Protein AF-W0E897-F1 (afdb_monomer_lite)

Sequence (275 aa):
MMRLEVNKGIGEACYDVPDWGTLELPKPAFNRLRKRSLPWFKEKISWAGEYFTDQRCENMDIVATYRPYHFNGADFGLYLYIRYFMAFLLNILETTKLSIGEAHAFSLECVQSHGAFHYLVEQFAERYDLHQTEFSLERKHNIYQNYKREVYCQCWGTGECFEETLANAYVIQNHPEWDDLRITYLRQLYARQRGGYVQAAQLEVQDRSALYSHLENQIIRSDEITGYLFLEQWIKHKTPFNVEQLPIYLVNDGLEDSEFEKILELFFPTFLELK

Foldseek 3Di:
DDPFPCQPVPNFGKAWFQALCLLADDPVLLVVCVPPPVVVLCVVLVVLVVQLFLEAACLLCQQKNAADCVVRPVHGFIEGELSSLSSQLVVCVVLAVDRSNRSLVLSSLLNLQLNVLVVLLLVVLVVVQVVCVVPDPDDPPVLSVLCVPPQVPPAPQAQLNLSNLVSLLRSCVLCVPDDPRSLVVSLVSQCSHGHSSNCSSVDDPVNNLVSLVVSVCSRRVDPPPPDDSCSVVSVVVCPVPDCSVGIYMYTHPDDDPVVVVVSCVNRSVSSVVVD

pLDDT: mean 79.22, std 13.53, range [42.38, 95.44]

Secondary structure (DSSP, 8-state):
----EE-TTTSSEEEEES-GGGGS--HHHHHHIIIIIHHHHHHHTTTHHHHSSTT-S-HHHHHEEEE-HHHHGGG-EEEEEHHHHHHHHHHHHHHS---HHHHHHHHHHHHHHHHHHHHHHHHHHHHHHHHHHHH-SS----HHHHIIIIIITT-TTSTT-HHHHHHHHHHHHT-TT--HHHHHHHHHHHTTS-THHHHGGG--HHHHHHHHHHHHHHHH--TT--S--HHHHHHHHHPSP-GGGS-EEEEE-S--HHHHHHHHHHH-HHHHHT-

Radius of gyration: 19.38 Å; chains: 1; bounding box: 42×42×59 Å

Structure (mmCIF, N/CA/C/O backbone):
data_AF-W0E897-F1
#
_entry.id   AF-W0E897-F1
#
loop_
_atom_site.group_PDB
_atom_site.id
_atom_site.type_symbol
_atom_site.label_atom_id
_atom_site.label_alt_id
_atom_site.label_comp_id
_atom_site.label_asym_id
_atom_site.label_entity_id
_atom_site.label_seq_id
_atom_site.pdbx_PDB_ins_code
_atom_site.Cartn_x
_atom_site.Cartn_y
_atom_site.Cartn_z
_atom_site.occupancy
_atom_site.B_iso_or_equiv
_atom_site.auth_seq_id
_atom_site.auth_comp_id
_atom_site.auth_asym_id
_atom_site.auth_atom_id
_atom_site.pdbx_PDB_model_num
ATOM 1 N N . MET A 1 1 ? -16.159 -21.200 14.010 1.00 45.31 1 MET A N 1
ATOM 2 C CA . MET A 1 1 ? -14.755 -21.664 14.040 1.00 45.31 1 MET A CA 1
ATOM 3 C C . MET A 1 1 ? -14.242 -21.567 12.617 1.00 45.31 1 MET A C 1
ATOM 5 O O . MET A 1 1 ? -14.604 -22.411 11.801 1.00 45.31 1 MET A O 1
ATOM 9 N N . MET A 1 2 ? -13.524 -20.488 12.296 1.00 48.50 2 MET A N 1
ATOM 10 C CA . MET A 1 2 ? -12.906 -20.305 10.978 1.00 48.50 2 MET A CA 1
ATOM 11 C C . MET A 1 2 ? -11.980 -21.494 10.701 1.00 48.50 2 MET A C 1
ATOM 13 O O . MET A 1 2 ? -11.177 -21.867 11.556 1.00 48.50 2 MET A O 1
ATOM 17 N N . ARG A 1 3 ? -12.120 -22.138 9.537 1.00 42.38 3 ARG A N 1
ATOM 18 C CA . ARG A 1 3 ? -11.145 -23.145 9.109 1.00 42.38 3 ARG A CA 1
ATOM 19 C C . ARG A 1 3 ? -9.856 -22.411 8.760 1.00 42.38 3 ARG A C 1
ATOM 21 O O . ARG A 1 3 ? -9.812 -21.666 7.790 1.00 42.38 3 ARG A O 1
ATOM 28 N N . LEU A 1 4 ? -8.851 -22.617 9.603 1.00 49.06 4 LEU A N 1
ATOM 29 C CA . LEU A 1 4 ? -7.471 -22.202 9.401 1.00 49.06 4 LEU A CA 1
ATOM 30 C C . LEU A 1 4 ? -6.923 -22.948 8.183 1.00 49.06 4 LEU A C 1
ATOM 32 O O . LEU A 1 4 ? -6.602 -24.134 8.282 1.00 49.06 4 LEU A O 1
ATOM 36 N N . GLU A 1 5 ? -6.817 -22.282 7.041 1.00 53.50 5 GLU A N 1
ATOM 37 C CA . GLU A 1 5 ? -5.911 -22.756 6.003 1.00 53.50 5 GLU A CA 1
ATOM 38 C C . GLU A 1 5 ? -4.547 -22.141 6.293 1.00 53.50 5 GLU A C 1
ATOM 40 O O . GLU A 1 5 ? -4.288 -20.959 6.077 1.00 53.50 5 GLU A O 1
ATOM 45 N N . VAL A 1 6 ? -3.675 -22.952 6.895 1.00 51.38 6 VAL A N 1
ATOM 46 C CA . VAL A 1 6 ? -2.262 -22.602 7.010 1.00 51.38 6 VAL A CA 1
ATOM 47 C C . VAL A 1 6 ? -1.725 -22.560 5.592 1.00 51.38 6 VAL A C 1
ATOM 49 O O . VAL A 1 6 ? -1.579 -23.603 4.944 1.00 51.38 6 VAL A O 1
ATOM 52 N N . ASN A 1 7 ? -1.441 -21.355 5.116 1.00 53.44 7 ASN A N 1
ATOM 53 C CA . ASN A 1 7 ? -0.792 -21.191 3.839 1.00 53.44 7 ASN A CA 1
ATOM 54 C C . ASN A 1 7 ? 0.630 -21.768 3.955 1.00 53.44 7 ASN A C 1
ATOM 56 O O . ASN A 1 7 ? 1.461 -21.288 4.735 1.00 53.44 7 ASN A O 1
ATOM 60 N N . LYS A 1 8 ? 0.895 -22.863 3.229 1.00 49.38 8 LYS A N 1
ATOM 61 C CA . LYS A 1 8 ? 2.114 -23.678 3.386 1.00 49.38 8 LYS A CA 1
ATOM 62 C C . LYS A 1 8 ? 3.400 -22.901 3.078 1.00 49.38 8 LYS A C 1
ATOM 64 O O . LYS A 1 8 ? 4.467 -23.362 3.475 1.00 49.38 8 LYS A O 1
ATOM 69 N N . GLY A 1 9 ? 3.308 -21.753 2.403 1.00 56.12 9 GLY A N 1
ATOM 70 C CA . GLY A 1 9 ? 4.449 -20.897 2.072 1.00 56.12 9 GLY A CA 1
ATOM 71 C C . GLY A 1 9 ? 4.808 -19.832 3.115 1.00 56.12 9 GLY A C 1
ATOM 72 O O . GLY A 1 9 ? 5.870 -19.226 2.998 1.00 56.12 9 GLY A O 1
ATOM 73 N N . ILE A 1 10 ? 3.951 -19.574 4.109 1.00 59.94 10 ILE A N 1
ATOM 74 C CA . ILE A 1 10 ? 4.090 -18.412 5.012 1.00 59.94 10 ILE A CA 1
ATOM 75 C C . ILE A 1 10 ? 4.376 -18.833 6.453 1.00 59.94 10 ILE A C 1
ATOM 77 O O . ILE A 1 10 ? 5.082 -18.143 7.177 1.00 59.94 10 ILE A O 1
ATOM 81 N N . GLY A 1 11 ? 3.862 -19.990 6.871 1.00 69.50 11 GLY A N 1
ATOM 82 C CA . GLY A 1 11 ? 3.969 -20.434 8.264 1.00 69.50 11 GLY A CA 1
ATOM 83 C C . GLY A 1 11 ? 3.040 -19.683 9.228 1.00 69.50 11 GLY A C 1
ATOM 84 O O . GLY A 1 11 ? 2.977 -20.047 10.399 1.00 69.50 11 GLY A O 1
ATOM 85 N N . GLU A 1 12 ? 2.285 -18.700 8.732 1.00 79.50 12 GLU A N 1
ATOM 86 C CA . GLU A 1 12 ? 1.281 -17.918 9.459 1.00 79.50 12 GLU A CA 1
ATOM 87 C C . GLU A 1 12 ? -0.135 -18.291 8.990 1.00 79.50 12 GLU A C 1
ATOM 89 O O . GLU A 1 12 ? -0.345 -18.734 7.854 1.00 79.50 12 GLU A O 1
ATOM 94 N N . ALA A 1 13 ? -1.129 -18.123 9.867 1.00 86.06 13 ALA A N 1
ATOM 95 C CA . ALA A 1 13 ? -2.527 -18.346 9.506 1.00 86.06 13 ALA A CA 1
ATOM 96 C C . ALA A 1 13 ? -3.032 -17.186 8.637 1.00 86.06 13 ALA A C 1
ATOM 98 O O . ALA A 1 13 ? -2.967 -16.027 9.049 1.00 86.06 13 ALA A O 1
ATOM 99 N N . CYS A 1 14 ? -3.535 -17.512 7.446 1.00 88.00 14 CYS A N 1
ATOM 100 C CA . CYS A 1 14 ? -4.004 -16.543 6.459 1.00 88.00 14 CYS A CA 1
ATOM 101 C C . CYS A 1 14 ? -5.496 -16.742 6.186 1.00 88.00 14 CYS A C 1
ATOM 103 O O . CYS A 1 14 ? -6.009 -17.860 6.268 1.00 88.00 14 CYS A O 1
ATOM 105 N N . TYR A 1 15 ? -6.192 -15.657 5.854 1.00 88.69 15 TYR A N 1
ATOM 106 C CA . TYR A 1 15 ? -7.632 -15.684 5.638 1.00 88.69 15 TYR A CA 1
ATOM 107 C C . TYR A 1 15 ? -8.036 -14.864 4.420 1.00 88.69 15 TYR A C 1
ATOM 109 O O . TYR A 1 15 ? -7.912 -13.641 4.431 1.00 88.69 15 TYR A O 1
ATOM 117 N N . ASP A 1 16 ? -8.609 -15.541 3.428 1.00 89.94 16 ASP A N 1
ATOM 118 C CA . ASP A 1 16 ? -9.054 -14.925 2.177 1.00 89.94 16 ASP A CA 1
ATOM 119 C C . ASP A 1 16 ? -10.091 -13.840 2.433 1.00 89.94 16 ASP A C 1
ATOM 121 O O . ASP A 1 16 ? -11.089 -14.072 3.129 1.00 89.94 16 ASP A O 1
ATOM 125 N N . VAL A 1 17 ? -9.860 -12.671 1.855 1.00 89.88 17 VAL A N 1
ATOM 126 C CA . VAL A 1 17 ? -10.785 -11.546 1.857 1.00 89.88 17 VAL A CA 1
ATOM 127 C C . VAL A 1 17 ? -11.586 -11.611 0.556 1.00 89.88 17 VAL A C 1
ATOM 129 O O . VAL A 1 17 ? -11.001 -11.481 -0.517 1.00 89.88 17 VAL A O 1
ATOM 132 N N . PRO A 1 18 ? -12.911 -11.832 0.619 1.00 85.19 18 PRO A N 1
ATOM 133 C CA . PRO A 1 18 ? -13.713 -12.055 -0.583 1.00 85.19 18 PRO A CA 1
ATOM 134 C C . PRO A 1 18 ? -13.893 -10.786 -1.424 1.00 85.19 18 PRO A C 1
ATOM 136 O O . PRO A 1 18 ? -14.054 -10.877 -2.636 1.00 85.19 18 PRO A O 1
ATOM 139 N N . ASP A 1 19 ? -13.884 -9.619 -0.781 1.00 86.31 19 ASP A N 1
ATOM 140 C CA . ASP A 1 19 ? -13.974 -8.312 -1.426 1.00 86.31 19 ASP A CA 1
ATOM 141 C C . ASP A 1 19 ? -13.321 -7.244 -0.536 1.00 86.31 19 ASP A C 1
ATOM 143 O O . ASP A 1 19 ? -13.422 -7.304 0.693 1.00 86.31 19 ASP A O 1
ATOM 147 N N . TRP A 1 20 ? -12.659 -6.254 -1.138 1.00 87.75 20 TRP A N 1
ATOM 148 C CA . TRP A 1 20 ? -11.957 -5.201 -0.396 1.00 87.75 20 TRP A CA 1
ATOM 149 C C . TRP A 1 20 ? -12.896 -4.376 0.490 1.00 87.75 20 TRP A C 1
ATOM 151 O O . TRP A 1 20 ? -12.538 -4.033 1.617 1.00 87.75 20 TRP A O 1
ATOM 161 N N . GLY A 1 21 ? -14.130 -4.135 0.038 1.00 87.38 21 GLY A N 1
ATOM 162 C CA . GLY A 1 21 ? -15.154 -3.432 0.808 1.00 87.38 21 GLY A CA 1
ATOM 163 C C . GLY A 1 21 ? -15.523 -4.141 2.115 1.00 87.38 21 GLY A C 1
ATOM 164 O O . GLY A 1 21 ? -15.999 -3.508 3.055 1.00 87.38 21 GLY A O 1
ATOM 165 N N . THR A 1 22 ? -15.240 -5.442 2.242 1.00 88.56 22 THR A N 1
ATOM 166 C CA . THR A 1 22 ? -15.459 -6.194 3.493 1.00 88.56 22 THR A CA 1
ATOM 167 C C . THR A 1 22 ? -14.462 -5.842 4.592 1.00 88.56 22 THR A C 1
ATOM 169 O O . THR A 1 22 ? -14.719 -6.121 5.765 1.00 88.56 22 THR A O 1
ATOM 172 N N . LEU A 1 23 ? -13.351 -5.194 4.230 1.00 90.12 23 LEU A N 1
ATOM 173 C CA . LEU A 1 23 ? -12.391 -4.660 5.186 1.00 90.12 23 LEU A CA 1
ATOM 174 C C . LEU A 1 23 ? -12.832 -3.308 5.745 1.00 90.12 23 LEU A C 1
ATOM 176 O O . LEU A 1 23 ? -12.301 -2.878 6.762 1.00 90.12 23 LEU A O 1
ATOM 180 N N . GLU A 1 24 ? -13.790 -2.619 5.123 1.00 87.62 24 GLU A N 1
ATOM 181 C CA . GLU A 1 24 ? -14.204 -1.299 5.581 1.00 87.62 24 GLU A CA 1
ATOM 182 C C . GLU A 1 24 ? -14.942 -1.353 6.920 1.00 87.62 24 GLU A C 1
ATOM 184 O O . GLU A 1 24 ? -15.814 -2.189 7.176 1.00 87.62 24 GLU A O 1
ATOM 189 N N . LEU A 1 25 ? -14.631 -0.380 7.776 1.00 83.38 25 LEU A N 1
ATOM 190 C CA . LEU A 1 25 ? -15.261 -0.239 9.076 1.00 83.38 25 LEU A CA 1
ATOM 191 C C . LEU A 1 25 ? -16.597 0.522 8.941 1.00 83.38 25 LEU A C 1
ATOM 193 O O . LEU A 1 25 ? -16.595 1.723 8.645 1.00 83.38 25 LEU A O 1
ATOM 197 N N . PRO A 1 26 ? -17.759 -0.108 9.206 1.00 78.69 26 PRO A N 1
ATOM 198 C CA . PRO A 1 26 ? -19.049 0.534 8.995 1.00 78.69 26 PRO A CA 1
ATOM 199 C C . PRO A 1 26 ? -19.311 1.638 10.029 1.00 78.69 26 PRO A C 1
ATOM 201 O O . PRO A 1 26 ? -19.008 1.506 11.219 1.00 78.69 26 PRO A O 1
ATOM 204 N N . LYS A 1 27 ? -19.976 2.722 9.602 1.00 72.62 27 LYS A N 1
ATOM 205 C CA . LYS A 1 27 ? -20.258 3.907 10.443 1.00 72.62 27 LYS A CA 1
ATOM 206 C C . LYS A 1 27 ? -20.836 3.602 11.842 1.00 72.62 27 LYS A C 1
ATOM 208 O O . LYS A 1 27 ? -20.423 4.251 12.807 1.00 72.62 27 LYS A O 1
ATOM 213 N N . PRO A 1 28 ? -21.759 2.633 12.017 1.00 65.56 28 PRO A N 1
ATOM 214 C CA . PRO A 1 28 ? -22.282 2.264 13.336 1.00 65.56 28 PRO A CA 1
ATOM 215 C C . PRO A 1 28 ? -21.240 1.665 14.300 1.00 65.56 28 PRO A C 1
ATOM 217 O O . PRO A 1 28 ? -21.417 1.769 15.519 1.00 65.56 28 PRO A O 1
ATOM 220 N N . ALA A 1 29 ? -20.158 1.063 13.793 1.00 66.62 29 ALA A N 1
ATOM 221 C CA . ALA A 1 29 ? -19.099 0.455 14.602 1.00 66.62 29 ALA A CA 1
ATOM 222 C C . ALA A 1 29 ? -18.198 1.505 15.281 1.00 66.62 29 ALA A C 1
ATOM 224 O O . ALA A 1 29 ? -17.737 1.288 16.407 1.00 66.62 29 ALA A O 1
ATOM 225 N N . PHE A 1 30 ? -18.045 2.697 14.683 1.00 66.44 30 PHE A N 1
ATOM 226 C CA . PHE A 1 30 ? -17.206 3.789 15.204 1.00 66.44 30 PHE A CA 1
ATOM 227 C C . PHE A 1 30 ? -17.543 4.176 16.654 1.00 66.44 30 PHE A C 1
ATOM 229 O O . PHE A 1 30 ? -16.658 4.392 17.488 1.00 66.44 30 PHE A O 1
ATOM 236 N N . ASN A 1 31 ? -18.838 4.233 16.983 1.00 61.31 31 ASN A N 1
ATOM 237 C CA . ASN A 1 31 ? -19.307 4.639 18.310 1.00 61.31 31 ASN A CA 1
ATOM 238 C C . ASN A 1 31 ? -19.036 3.585 19.394 1.00 61.31 31 ASN A C 1
ATOM 240 O O . ASN A 1 31 ? -18.836 3.948 20.558 1.00 61.31 31 ASN A O 1
ATOM 244 N N . ARG A 1 32 ? -19.019 2.293 19.032 1.00 64.44 32 ARG A N 1
ATOM 245 C CA . ARG A 1 32 ? -18.716 1.190 19.961 1.00 64.44 32 ARG A CA 1
ATOM 246 C C . ARG A 1 32 ? -17.217 1.132 20.257 1.00 64.44 32 ARG A C 1
ATOM 248 O O . ARG A 1 32 ? -16.828 1.081 21.425 1.00 64.44 32 ARG A O 1
ATOM 255 N N . LEU A 1 33 ? -16.396 1.251 19.213 1.00 65.62 33 LEU A N 1
ATOM 256 C CA . LEU A 1 33 ? -14.933 1.268 19.285 1.00 65.62 33 LEU A CA 1
ATOM 257 C C . LEU A 1 33 ? -14.388 2.364 20.209 1.00 65.62 33 LEU A C 1
ATOM 259 O O . LEU A 1 33 ? -13.579 2.091 21.100 1.00 65.62 33 LEU A O 1
ATOM 263 N N . ARG A 1 34 ? -14.877 3.602 20.043 1.00 60.94 34 ARG A N 1
ATOM 264 C CA . ARG A 1 34 ? -14.357 4.784 20.751 1.00 60.94 34 ARG A CA 1
ATOM 265 C C . ARG A 1 34 ? -14.501 4.711 22.276 1.00 60.94 34 ARG A C 1
ATOM 267 O O . ARG A 1 34 ? -13.687 5.296 22.982 1.00 60.94 34 ARG A O 1
ATOM 274 N N . LYS A 1 35 ? -15.534 4.039 22.801 1.00 64.06 35 LYS A N 1
ATOM 275 C CA . LYS A 1 35 ? -15.868 4.078 24.239 1.00 64.06 35 LYS A CA 1
ATOM 276 C C . LYS A 1 35 ? -15.316 2.918 25.067 1.00 64.06 35 LYS A C 1
ATOM 278 O O . LYS A 1 35 ? -15.198 3.080 26.276 1.00 64.06 35 LYS A O 1
ATOM 283 N N . ARG A 1 36 ? -15.042 1.754 24.470 1.00 66.38 36 ARG A N 1
ATOM 284 C CA . ARG A 1 36 ? -14.690 0.540 25.238 1.00 66.38 36 ARG A CA 1
ATOM 285 C C . ARG A 1 36 ? -13.447 -0.189 24.745 1.00 66.38 36 ARG A C 1
ATOM 287 O O . ARG A 1 36 ? -12.784 -0.823 25.556 1.00 66.38 36 ARG A O 1
ATOM 294 N N . SER A 1 37 ? -13.115 -0.078 23.463 1.00 74.69 37 SER A N 1
ATOM 295 C CA . SER A 1 37 ? -12.106 -0.950 22.854 1.00 74.69 37 SER A CA 1
ATOM 296 C C . SER A 1 37 ? -10.781 -0.251 22.572 1.00 74.69 37 SER A C 1
ATOM 298 O O . SER A 1 37 ? -9.750 -0.910 22.595 1.00 74.69 37 SER A O 1
ATOM 300 N N . LEU A 1 38 ? -10.778 1.074 22.376 1.00 76.62 38 LEU A N 1
ATOM 301 C CA . LEU A 1 38 ? -9.552 1.825 22.087 1.00 76.62 38 LEU A CA 1
ATOM 302 C C . LEU A 1 38 ? -8.493 1.760 23.212 1.00 76.62 38 LEU A C 1
ATOM 304 O O . LEU A 1 38 ? -7.324 1.599 22.879 1.00 76.62 38 LEU A O 1
ATOM 308 N N . PRO A 1 39 ? -8.835 1.839 24.518 1.00 82.56 39 PRO A N 1
ATOM 309 C CA . PRO A 1 39 ? -7.832 1.684 25.576 1.00 82.56 39 PRO A CA 1
ATOM 310 C C . PRO A 1 39 ? -7.188 0.293 25.589 1.00 82.56 39 PRO A C 1
ATOM 312 O O . PRO A 1 39 ? -5.967 0.193 25.615 1.00 82.56 39 PRO A O 1
ATOM 315 N N . TRP A 1 40 ? -8.005 -0.765 25.493 1.00 83.19 40 TRP A N 1
ATOM 316 C CA . TRP A 1 40 ? -7.523 -2.148 25.385 1.00 83.19 40 TRP A CA 1
ATOM 317 C C . TRP A 1 40 ? -6.622 -2.327 24.159 1.00 83.19 40 TRP A C 1
ATOM 319 O O . TRP A 1 40 ? -5.560 -2.932 24.241 1.00 83.19 40 TRP A O 1
ATOM 329 N N . PHE A 1 41 ? -7.026 -1.752 23.028 1.00 79.31 41 PHE A N 1
ATOM 330 C CA . PHE A 1 41 ? -6.262 -1.789 21.792 1.00 79.31 41 PHE A CA 1
ATOM 331 C C . PHE A 1 41 ? -4.893 -1.118 21.948 1.00 79.31 41 PHE A C 1
ATOM 333 O O . PHE A 1 41 ? -3.872 -1.749 21.698 1.00 79.31 41 PHE A O 1
ATOM 340 N N . LYS A 1 42 ? -4.857 0.125 22.446 1.00 81.56 42 LYS A N 1
ATOM 341 C CA . LYS A 1 42 ? -3.608 0.865 22.691 1.00 81.56 42 LYS A CA 1
ATOM 342 C C . LYS A 1 42 ? -2.647 0.122 23.613 1.00 81.56 42 LYS A C 1
ATOM 344 O O . LYS A 1 42 ? -1.445 0.176 23.396 1.00 81.56 42 LYS A O 1
ATOM 349 N N . GLU A 1 43 ? -3.163 -0.569 24.626 1.00 84.00 43 GLU A N 1
ATOM 350 C CA . GLU A 1 43 ? -2.347 -1.405 25.508 1.00 84.00 43 GLU A CA 1
ATOM 351 C C . GLU A 1 43 ? -1.678 -2.550 24.729 1.00 84.00 43 GLU A C 1
ATOM 353 O O . GLU A 1 43 ? -0.462 -2.734 24.815 1.00 84.00 43 GLU A O 1
ATOM 358 N N . LYS A 1 44 ? -2.454 -3.272 23.910 1.00 80.56 44 LYS A N 1
ATOM 359 C CA . LYS A 1 44 ? -1.998 -4.450 23.152 1.00 80.56 44 LYS A CA 1
ATOM 360 C C . LYS A 1 44 ? -0.992 -4.139 22.052 1.00 80.56 44 LYS A C 1
ATOM 362 O O . LYS A 1 44 ? -0.111 -4.951 21.774 1.00 80.56 44 LYS A O 1
ATOM 367 N N . ILE A 1 45 ? -1.091 -2.958 21.458 1.00 77.75 45 ILE A N 1
ATOM 368 C CA . ILE A 1 45 ? -0.159 -2.492 20.429 1.00 77.75 45 ILE A CA 1
ATOM 369 C C . ILE A 1 45 ? 0.694 -1.316 20.905 1.00 77.75 45 ILE A C 1
ATOM 371 O O . ILE A 1 45 ? 1.142 -0.510 20.104 1.00 77.75 45 ILE A O 1
ATOM 375 N N . SER A 1 46 ? 0.955 -1.215 22.209 1.00 72.81 46 SER A N 1
ATOM 376 C CA . SER A 1 46 ? 1.788 -0.146 22.785 1.00 72.81 46 SER A CA 1
ATOM 377 C C . SER A 1 46 ? 3.219 -0.117 22.227 1.00 72.81 46 SER A C 1
ATOM 379 O O . SER A 1 46 ? 3.839 0.941 22.169 1.00 72.81 46 SER A O 1
ATOM 381 N N . TRP A 1 47 ? 3.708 -1.256 21.730 1.00 74.69 47 TRP A N 1
ATOM 382 C CA . TRP A 1 47 ? 4.972 -1.392 20.999 1.00 74.69 47 TRP A CA 1
ATOM 383 C C . TRP A 1 47 ? 4.951 -0.732 19.601 1.00 74.69 47 TRP A C 1
ATOM 385 O O . TRP A 1 47 ? 6.006 -0.540 19.002 1.00 74.69 47 TRP A O 1
ATOM 395 N N . ALA A 1 48 ? 3.781 -0.366 19.059 1.00 67.56 48 ALA A N 1
ATOM 396 C CA . ALA A 1 48 ? 3.618 0.192 17.709 1.00 67.56 48 ALA A CA 1
ATOM 397 C C . ALA A 1 48 ? 4.475 1.440 17.461 1.00 67.56 48 ALA A C 1
ATOM 399 O O . ALA A 1 48 ? 5.009 1.622 16.365 1.00 67.56 48 ALA A O 1
ATOM 400 N N . GLY A 1 49 ? 4.637 2.280 18.489 1.00 63.69 49 GLY A N 1
ATOM 401 C CA . GLY A 1 49 ? 5.451 3.493 18.417 1.00 63.69 49 GLY A CA 1
ATOM 402 C C . GLY A 1 49 ? 6.923 3.228 18.089 1.00 63.69 49 GLY A C 1
ATOM 403 O O . GLY A 1 49 ? 7.589 4.122 17.580 1.00 63.69 49 GLY A O 1
ATOM 404 N N . GLU A 1 50 ? 7.420 2.010 18.322 1.00 68.75 50 GLU A N 1
ATOM 405 C CA . GLU A 1 50 ? 8.803 1.608 18.036 1.00 68.75 50 GLU A CA 1
ATOM 406 C C . GLU A 1 50 ? 9.014 1.182 16.570 1.00 68.75 50 GLU A C 1
ATOM 408 O O . GLU A 1 50 ? 10.141 1.227 16.067 1.00 68.75 50 GLU A O 1
ATOM 413 N N . TYR A 1 51 ? 7.945 0.801 15.859 1.00 68.38 51 TYR A N 1
ATOM 414 C CA . TYR A 1 51 ? 8.025 0.281 14.487 1.00 68.38 51 TYR A CA 1
ATOM 415 C C . TYR A 1 51 ? 7.933 1.371 13.419 1.00 68.38 51 TYR A C 1
ATOM 417 O O . TYR A 1 51 ? 8.629 1.286 12.413 1.00 68.38 51 TYR A O 1
ATOM 425 N N . PHE A 1 52 ? 7.156 2.427 13.657 1.00 71.69 52 PHE A N 1
ATOM 426 C CA . PHE A 1 52 ? 7.016 3.560 12.730 1.00 71.69 52 PHE A CA 1
ATOM 427 C C . PHE A 1 52 ? 7.953 4.713 13.120 1.00 71.69 52 PHE A C 1
ATOM 429 O O . PHE A 1 52 ? 7.533 5.858 13.313 1.00 71.69 52 PHE A O 1
ATOM 436 N N . THR A 1 53 ? 9.234 4.379 13.287 1.00 63.78 53 THR A N 1
ATOM 437 C CA . THR A 1 53 ? 10.309 5.295 13.699 1.00 63.78 53 THR A CA 1
ATOM 438 C C . THR A 1 53 ? 11.206 5.689 12.526 1.00 63.78 53 THR A C 1
ATOM 440 O O . THR A 1 53 ? 11.098 5.166 11.420 1.00 63.78 53 THR A O 1
ATOM 443 N N . ASP A 1 54 ? 12.129 6.612 12.787 1.00 56.25 54 ASP A N 1
ATOM 444 C CA . ASP A 1 54 ? 13.154 7.115 11.866 1.00 56.25 54 ASP A CA 1
ATOM 445 C C . ASP A 1 54 ? 14.256 6.104 11.498 1.00 56.25 54 ASP A C 1
ATOM 447 O O . ASP A 1 54 ? 15.205 6.418 10.778 1.00 56.25 54 ASP A O 1
ATOM 451 N N . GLN A 1 55 ? 14.158 4.869 11.991 1.00 56.91 55 GLN A N 1
ATOM 452 C CA . GLN A 1 55 ? 15.180 3.844 11.792 1.00 56.91 55 GLN A CA 1
ATOM 453 C C . GLN A 1 55 ? 14.760 2.708 10.853 1.00 56.91 55 GLN A C 1
ATOM 455 O O . GLN A 1 55 ? 15.588 1.836 10.576 1.00 56.91 55 GLN A O 1
ATOM 460 N N . ARG A 1 56 ? 13.523 2.708 10.343 1.00 65.62 56 ARG A N 1
ATOM 461 C CA . ARG A 1 56 ? 12.978 1.642 9.483 1.00 65.62 56 ARG A CA 1
ATOM 462 C C . ARG A 1 56 ? 12.718 2.144 8.059 1.00 65.62 56 ARG A C 1
ATOM 464 O O . ARG A 1 56 ? 12.296 3.277 7.864 1.00 65.62 56 ARG A O 1
ATOM 471 N N . CYS A 1 57 ? 13.007 1.307 7.062 1.00 58.81 57 CYS A N 1
ATOM 472 C CA . CYS A 1 57 ? 12.762 1.593 5.641 1.00 58.81 57 CYS A CA 1
ATOM 473 C C . CYS A 1 57 ? 11.374 1.137 5.164 1.00 58.81 57 CYS A C 1
ATOM 475 O O . CYS A 1 57 ? 10.749 1.842 4.391 1.00 58.81 57 CYS A O 1
ATOM 477 N N . GLU A 1 58 ? 10.857 0.027 5.685 1.00 67.56 58 GLU A N 1
ATOM 478 C CA . GLU A 1 58 ? 9.790 -0.779 5.063 1.00 67.56 58 GLU A CA 1
ATOM 479 C C . GLU A 1 58 ? 8.401 -0.569 5.694 1.00 67.56 58 GLU A C 1
ATOM 481 O O . GLU A 1 58 ? 7.653 -1.516 5.910 1.00 67.56 58 GLU A O 1
ATOM 486 N N . ASN A 1 59 ? 8.036 0.660 6.084 1.00 76.31 59 ASN A N 1
ATOM 487 C CA . ASN A 1 59 ? 6.835 0.835 6.924 1.00 76.31 59 ASN A CA 1
ATOM 488 C C . ASN A 1 59 ? 5.538 0.354 6.250 1.00 76.31 59 ASN A C 1
ATOM 490 O O . ASN A 1 59 ? 4.650 -0.096 6.966 1.00 76.31 59 ASN A O 1
ATOM 494 N N . MET A 1 60 ? 5.414 0.462 4.921 1.00 84.94 60 MET A N 1
ATOM 495 C CA . MET A 1 60 ? 4.240 -0.054 4.204 1.00 84.94 60 MET A CA 1
ATOM 496 C C . MET A 1 60 ? 4.342 -1.563 3.969 1.00 84.94 60 MET A C 1
ATOM 498 O O . MET A 1 60 ? 3.384 -2.261 4.285 1.00 84.94 60 MET A O 1
ATOM 502 N N . ASP A 1 61 ? 5.503 -2.078 3.555 1.00 80.75 61 ASP A N 1
ATOM 503 C CA . ASP A 1 61 ? 5.728 -3.520 3.352 1.00 80.75 61 ASP A CA 1
ATOM 504 C C . ASP A 1 61 ? 5.523 -4.362 4.616 1.00 80.75 61 ASP A C 1
ATOM 506 O O . ASP A 1 61 ? 5.011 -5.480 4.545 1.00 80.75 61 ASP A O 1
ATOM 510 N N . ILE A 1 62 ? 5.891 -3.820 5.785 1.00 83.50 62 ILE A N 1
ATOM 511 C CA . ILE A 1 62 ? 5.669 -4.455 7.095 1.00 83.50 62 ILE A CA 1
ATOM 512 C C . ILE A 1 62 ? 4.173 -4.531 7.417 1.00 83.50 62 ILE A C 1
ATOM 514 O O . ILE A 1 62 ? 3.721 -5.463 8.079 1.00 83.50 62 ILE A O 1
ATOM 518 N N . VAL A 1 63 ? 3.399 -3.534 6.988 1.00 89.81 63 VAL A N 1
ATOM 519 C CA . VAL A 1 63 ? 1.950 -3.508 7.199 1.00 89.81 63 VAL A CA 1
ATOM 520 C C . VAL A 1 63 ? 1.260 -4.466 6.243 1.00 89.81 63 VAL A C 1
ATOM 522 O O . VAL A 1 63 ? 0.362 -5.209 6.648 1.00 89.81 63 VAL A O 1
ATOM 525 N N . ALA A 1 64 ? 1.664 -4.443 4.978 1.00 90.94 64 ALA A N 1
ATOM 526 C CA . ALA A 1 64 ? 1.167 -5.359 3.985 1.00 90.94 64 ALA A CA 1
ATOM 527 C C . ALA A 1 64 ? 2.200 -5.629 2.903 1.00 90.94 64 ALA A C 1
ATOM 529 O O . ALA A 1 64 ? 2.735 -4.705 2.302 1.00 90.94 64 ALA A O 1
ATOM 530 N N . THR A 1 65 ? 2.410 -6.904 2.600 1.00 88.88 65 THR A N 1
ATOM 531 C CA . THR A 1 65 ? 3.370 -7.315 1.578 1.00 88.88 65 THR A CA 1
ATOM 532 C C . THR A 1 65 ? 2.635 -7.798 0.338 1.00 88.88 65 THR A C 1
ATOM 534 O O . THR A 1 65 ? 1.779 -8.688 0.414 1.00 88.88 65 THR A O 1
ATOM 537 N N . TYR A 1 66 ? 2.996 -7.249 -0.821 1.00 88.44 66 TYR A N 1
ATOM 538 C CA . TYR A 1 66 ? 2.583 -7.813 -2.098 1.00 88.44 66 TYR A CA 1
ATOM 539 C C . TYR A 1 66 ? 3.418 -9.056 -2.430 1.00 88.44 66 TYR A C 1
ATOM 541 O O . TYR A 1 66 ? 4.651 -9.025 -2.482 1.00 88.44 66 TYR A O 1
ATOM 549 N N . ARG A 1 67 ? 2.725 -10.168 -2.670 1.00 86.00 67 ARG A N 1
ATOM 550 C CA . ARG A 1 67 ? 3.301 -11.447 -3.062 1.00 86.00 67 ARG A CA 1
ATOM 551 C C . ARG A 1 67 ? 3.034 -11.722 -4.545 1.00 86.00 67 ARG A C 1
ATOM 553 O O . ARG A 1 67 ? 1.895 -12.036 -4.897 1.00 86.00 67 ARG A O 1
ATOM 560 N N . PRO A 1 68 ? 4.072 -11.682 -5.396 1.00 80.44 68 PRO A N 1
ATOM 561 C CA . PRO A 1 68 ? 3.937 -11.904 -6.834 1.00 80.44 68 PRO A CA 1
ATOM 562 C C . PRO A 1 68 ? 3.438 -13.310 -7.197 1.00 80.44 68 PRO A C 1
ATOM 564 O O . PRO A 1 68 ? 3.762 -14.301 -6.524 1.00 80.44 68 PRO A O 1
ATOM 567 N N . TYR A 1 69 ? 2.693 -13.394 -8.307 1.00 72.62 69 TYR A N 1
ATOM 568 C CA . TYR A 1 69 ? 1.977 -14.598 -8.761 1.00 72.62 69 TYR A CA 1
ATOM 569 C C . TYR A 1 69 ? 2.871 -15.831 -8.907 1.00 72.62 69 TYR A C 1
ATOM 571 O O . TYR A 1 69 ? 2.591 -16.896 -8.355 1.00 72.62 69 TYR A O 1
ATOM 579 N N . HIS A 1 70 ? 4.016 -15.694 -9.569 1.00 61.41 70 HIS A N 1
ATOM 580 C CA . HIS A 1 70 ? 4.858 -16.846 -9.898 1.00 61.41 70 HIS A CA 1
ATOM 581 C C . HIS A 1 70 ? 5.738 -17.353 -8.740 1.00 61.41 70 HIS A C 1
ATOM 583 O O . HIS A 1 70 ? 6.373 -18.399 -8.880 1.00 61.41 70 HIS A O 1
ATOM 589 N N . PHE A 1 71 ? 5.803 -16.645 -7.605 1.00 51.44 71 PHE A N 1
ATOM 590 C CA . PHE A 1 71 ? 6.489 -17.137 -6.399 1.00 51.44 71 PHE A CA 1
ATOM 591 C C . PHE A 1 71 ? 5.598 -18.018 -5.530 1.00 51.44 71 PHE A C 1
ATOM 593 O O . PHE A 1 71 ? 6.103 -18.876 -4.810 1.00 51.44 71 PHE A O 1
ATOM 600 N N . ASN A 1 72 ? 4.291 -17.790 -5.598 1.00 55.00 72 ASN A N 1
ATOM 601 C CA . ASN A 1 72 ? 3.352 -18.279 -4.604 1.00 55.00 72 ASN A CA 1
ATOM 602 C C . ASN A 1 72 ? 2.218 -19.110 -5.238 1.00 55.00 72 ASN A C 1
ATOM 604 O O . ASN A 1 72 ? 1.516 -19.828 -4.537 1.00 55.00 72 ASN A O 1
ATOM 608 N N . GLY A 1 73 ? 2.071 -19.109 -6.570 1.00 67.44 73 GLY A N 1
ATOM 609 C CA . GLY A 1 73 ? 1.070 -19.915 -7.266 1.00 67.44 73 GLY A CA 1
ATOM 610 C C . GLY A 1 73 ? -0.342 -19.519 -6.836 1.00 67.44 73 GLY A C 1
ATOM 611 O O . GLY A 1 73 ? -0.797 -18.429 -7.161 1.00 67.44 73 GLY A O 1
ATOM 612 N N . ALA A 1 74 ? -1.019 -20.392 -6.087 1.00 65.56 74 ALA A N 1
ATOM 613 C CA . ALA A 1 74 ? -2.319 -20.082 -5.484 1.00 65.56 74 ALA A CA 1
ATOM 614 C C . ALA A 1 74 ? -2.236 -19.032 -4.355 1.00 65.56 74 ALA A C 1
ATOM 616 O O . ALA A 1 74 ? -3.254 -18.457 -3.992 1.00 65.56 74 ALA A O 1
ATOM 617 N N . ASP A 1 75 ? -1.034 -18.764 -3.839 1.00 73.62 75 ASP A N 1
ATOM 618 C CA . ASP A 1 75 ? -0.777 -17.936 -2.658 1.00 73.62 75 ASP A CA 1
ATOM 619 C C . ASP A 1 75 ? -0.331 -16.504 -3.040 1.00 73.62 75 ASP A C 1
ATOM 621 O O . ASP A 1 75 ? 0.395 -15.830 -2.304 1.00 73.62 75 ASP A O 1
ATOM 625 N N . PHE A 1 76 ? -0.693 -16.032 -4.232 1.00 86.50 76 PHE A N 1
ATOM 626 C CA . PHE A 1 76 ? -0.371 -14.679 -4.687 1.00 86.50 76 PHE A CA 1
ATOM 627 C C . PHE A 1 76 ? -1.376 -13.655 -4.191 1.00 86.50 76 PHE A C 1
ATOM 629 O O . PHE A 1 76 ? -2.557 -13.960 -4.088 1.00 86.50 76 PHE A O 1
ATOM 636 N N . GLY A 1 77 ? -0.931 -12.422 -3.971 1.00 89.50 77 GLY A N 1
ATOM 637 C CA . GLY A 1 77 ? -1.833 -11.343 -3.595 1.00 89.50 77 GLY A CA 1
ATOM 638 C C . GLY A 1 77 ? -1.239 -10.387 -2.579 1.00 89.50 77 GLY A C 1
ATOM 639 O O . GLY A 1 77 ? -0.031 -10.348 -2.361 1.00 89.50 77 GLY A O 1
ATOM 640 N N . LEU A 1 78 ? -2.105 -9.601 -1.955 1.00 91.44 78 LEU A N 1
ATOM 641 C CA . LEU A 1 78 ? -1.751 -8.652 -0.912 1.00 91.44 78 LEU A CA 1
ATOM 642 C C . LEU A 1 78 ? -2.010 -9.259 0.467 1.00 91.44 78 LEU A C 1
ATOM 644 O O . LEU A 1 78 ? -3.140 -9.608 0.803 1.00 91.44 78 LEU A O 1
ATOM 648 N N . TYR A 1 79 ? -0.963 -9.360 1.275 1.00 92.69 79 TYR A N 1
ATOM 649 C CA . TYR A 1 79 ? -1.026 -9.945 2.610 1.00 92.69 79 TYR A CA 1
ATOM 650 C C . TYR A 1 79 ? -1.052 -8.837 3.648 1.00 92.69 79 TYR A C 1
ATOM 652 O O . TYR A 1 79 ? -0.032 -8.197 3.868 1.00 92.69 79 TYR A O 1
ATOM 660 N N . LEU A 1 80 ? -2.209 -8.602 4.265 1.00 94.06 80 LEU A N 1
ATOM 661 C CA . LEU A 1 80 ? -2.404 -7.598 5.304 1.00 94.06 80 LEU A CA 1
ATOM 662 C C . LEU A 1 80 ? -2.090 -8.191 6.680 1.00 94.06 80 LEU A C 1
ATOM 664 O O . LEU A 1 80 ? -2.863 -8.983 7.225 1.00 94.06 80 LEU A O 1
ATOM 668 N N . TYR A 1 81 ? -0.966 -7.777 7.252 1.00 92.75 81 TYR A N 1
ATOM 669 C CA . TYR A 1 81 ? -0.495 -8.236 8.551 1.00 92.75 81 TYR A CA 1
ATOM 670 C C . TYR A 1 81 ? -1.239 -7.493 9.660 1.00 92.75 81 TYR A C 1
ATOM 672 O O . TYR A 1 81 ? -1.036 -6.295 9.870 1.00 92.75 81 TYR A O 1
ATOM 680 N N . ILE A 1 82 ? -2.169 -8.173 10.339 1.00 91.94 82 ILE A N 1
ATOM 681 C CA . ILE A 1 82 ? -3.174 -7.505 11.175 1.00 91.94 82 ILE A CA 1
ATOM 682 C C . ILE A 1 82 ? -2.544 -6.720 12.320 1.00 91.94 82 ILE A C 1
ATOM 684 O O . ILE A 1 82 ? -2.925 -5.573 12.565 1.00 91.94 82 ILE A O 1
ATOM 688 N N . ARG A 1 83 ? -1.566 -7.290 13.018 1.00 88.31 83 ARG A N 1
ATOM 689 C CA . ARG A 1 83 ? -0.896 -6.628 14.134 1.00 88.31 83 ARG A CA 1
ATOM 690 C C . ARG A 1 83 ? -0.133 -5.385 13.660 1.00 88.31 83 ARG A C 1
ATOM 692 O O . ARG A 1 83 ? -0.207 -4.352 14.333 1.00 88.31 83 ARG A O 1
ATOM 699 N N . TYR A 1 84 ? 0.544 -5.439 12.513 1.00 89.56 84 TYR A N 1
ATOM 700 C CA . TYR A 1 84 ? 1.246 -4.279 11.946 1.00 89.56 84 TYR A CA 1
ATOM 701 C C . TYR A 1 84 ? 0.306 -3.222 11.359 1.00 89.56 84 TYR A C 1
ATOM 703 O O . TYR A 1 84 ? 0.508 -2.029 11.592 1.00 89.56 84 TYR A O 1
ATOM 711 N N . PHE A 1 85 ? -0.770 -3.628 10.690 1.00 92.81 85 PHE A N 1
ATOM 712 C CA . PHE A 1 85 ? -1.816 -2.720 10.219 1.00 92.81 85 PHE A CA 1
ATOM 713 C C . PHE A 1 85 ? -2.467 -1.955 11.371 1.00 92.81 85 PHE A C 1
ATOM 715 O O . PHE A 1 85 ? -2.641 -0.738 11.313 1.00 92.81 85 PHE A O 1
ATOM 722 N N . MET A 1 86 ? -2.749 -2.644 12.472 1.00 89.94 86 MET A N 1
ATOM 723 C CA . MET A 1 86 ? -3.249 -2.024 13.694 1.00 89.94 86 MET A CA 1
ATOM 724 C C . MET A 1 86 ? -2.252 -1.025 14.300 1.00 89.94 86 MET A C 1
ATOM 726 O O . MET A 1 86 ? -2.646 0.054 14.751 1.00 89.94 86 MET A O 1
ATOM 730 N N . ALA A 1 87 ? -0.960 -1.345 14.278 1.00 88.81 87 ALA A N 1
ATOM 731 C CA . ALA A 1 87 ? 0.090 -0.432 14.712 1.00 88.81 87 ALA A CA 1
ATOM 732 C C . ALA A 1 87 ? 0.170 0.828 13.821 1.00 88.81 87 ALA A C 1
ATOM 734 O O . ALA A 1 87 ? 0.294 1.941 14.341 1.00 88.81 87 ALA A O 1
ATOM 735 N N . PHE A 1 88 ? 0.011 0.676 12.504 1.00 91.44 88 PHE A N 1
ATOM 736 C CA . PHE A 1 88 ? -0.032 1.790 11.554 1.00 91.44 88 PHE A CA 1
ATOM 737 C C . PHE A 1 88 ? -1.252 2.694 11.775 1.00 91.44 88 PHE A C 1
ATOM 739 O O . PHE A 1 88 ? -1.117 3.915 11.890 1.00 91.44 88 PHE A O 1
ATOM 746 N N . LEU A 1 89 ? -2.433 2.092 11.943 1.00 91.69 89 LEU A N 1
ATOM 747 C CA . LEU A 1 89 ? -3.668 2.788 12.302 1.00 91.69 89 LEU A CA 1
ATOM 748 C C . LEU A 1 89 ? -3.483 3.647 13.561 1.00 91.69 89 LEU A C 1
ATOM 750 O O . LEU A 1 89 ? -3.889 4.811 13.600 1.00 91.69 89 LEU A O 1
ATOM 754 N N . LEU A 1 90 ? -2.871 3.084 14.606 1.00 88.50 90 LEU A N 1
ATOM 755 C CA . LEU A 1 90 ? -2.622 3.816 15.844 1.00 88.50 90 LEU A CA 1
ATOM 756 C C . LEU A 1 90 ? -1.654 4.982 15.631 1.00 88.50 90 LEU A C 1
ATOM 758 O O . LEU A 1 90 ? -1.899 6.067 16.155 1.00 88.50 90 LEU A O 1
ATOM 762 N N . ASN A 1 91 ? -0.601 4.793 14.837 1.00 89.25 91 ASN A N 1
ATOM 763 C CA . ASN A 1 91 ? 0.338 5.864 14.523 1.00 89.25 91 ASN A CA 1
ATOM 764 C C . ASN A 1 91 ? -0.352 7.047 13.819 1.00 89.25 91 ASN A C 1
ATOM 766 O O . ASN A 1 91 ? -0.120 8.205 14.187 1.00 89.25 91 ASN A O 1
ATOM 770 N N . ILE A 1 92 ? -1.257 6.764 12.875 1.00 91.56 92 ILE A N 1
ATOM 771 C CA . ILE A 1 92 ? -2.110 7.777 12.238 1.00 91.56 92 ILE A CA 1
ATOM 772 C C . ILE A 1 92 ? -2.969 8.483 13.289 1.00 91.56 92 ILE A C 1
ATOM 774 O O . ILE A 1 92 ? -3.007 9.712 13.325 1.00 91.56 92 ILE A O 1
ATOM 778 N N . LEU A 1 93 ? -3.640 7.735 14.166 1.00 89.19 93 LEU A N 1
ATOM 779 C CA . LEU A 1 93 ? -4.513 8.298 15.201 1.00 89.19 93 LEU A CA 1
ATOM 780 C C . LEU A 1 93 ? -3.788 9.202 16.200 1.00 89.19 93 LEU A C 1
ATOM 782 O O . LEU A 1 93 ? -4.385 10.143 16.716 1.00 89.19 93 LEU A O 1
ATOM 786 N N . GLU A 1 94 ? -2.532 8.902 16.518 1.00 87.31 94 GLU A N 1
ATOM 787 C CA . GLU A 1 94 ? -1.747 9.672 17.487 1.00 87.31 94 GLU A CA 1
ATOM 788 C C . GLU A 1 94 ? -1.066 10.891 16.865 1.00 87.31 94 GLU A C 1
ATOM 790 O O . GLU A 1 94 ? -0.838 11.886 17.554 1.00 87.31 94 GLU A O 1
ATOM 795 N N . THR A 1 95 ? -0.782 10.838 15.562 1.00 88.81 95 THR A N 1
ATOM 796 C CA . THR A 1 95 ? -0.106 11.922 14.834 1.00 88.81 95 THR A CA 1
ATOM 797 C C . THR A 1 95 ? -1.096 12.888 14.180 1.00 88.81 95 THR A C 1
ATOM 799 O O . THR A 1 95 ? -0.785 14.060 13.967 1.00 88.81 95 THR A O 1
ATOM 802 N N . THR A 1 96 ? -2.302 12.419 13.862 1.00 90.69 96 THR A N 1
ATOM 803 C CA . THR A 1 96 ? -3.329 13.193 13.156 1.00 90.69 96 THR A CA 1
ATOM 804 C C . THR A 1 96 ? -4.549 13.455 14.042 1.00 90.69 96 THR A C 1
ATOM 806 O O . THR A 1 96 ? -4.648 12.989 15.174 1.00 90.69 96 THR A O 1
ATOM 809 N N . LYS A 1 97 ? -5.505 14.239 13.531 1.00 90.50 97 LYS A N 1
ATOM 810 C CA . LYS A 1 97 ? -6.807 14.475 14.182 1.00 90.50 97 LYS A CA 1
ATOM 811 C C . LYS A 1 97 ? -7.941 13.655 13.560 1.00 90.50 97 LYS A C 1
ATOM 813 O O . LYS A 1 97 ? -9.107 13.973 13.794 1.00 90.50 97 LYS A O 1
ATOM 818 N N . LEU A 1 98 ? -7.609 12.646 12.756 1.00 91.38 98 LEU A N 1
ATOM 819 C CA . LEU A 1 98 ? -8.596 11.788 12.113 1.00 91.38 98 LEU A CA 1
ATOM 820 C C . LEU A 1 98 ? -9.381 10.993 13.164 1.00 91.38 98 LEU A C 1
ATOM 822 O O . LEU A 1 98 ? -8.849 10.561 14.189 1.00 91.38 98 LEU A O 1
ATOM 826 N N . SER A 1 99 ? -10.672 10.793 12.915 1.00 90.06 99 SER A N 1
ATOM 827 C CA . SER A 1 99 ? -11.464 9.819 13.660 1.00 90.06 99 SER A CA 1
ATOM 828 C C . SER A 1 99 ? -10.986 8.394 13.368 1.00 90.06 99 SER A C 1
ATOM 830 O O . SER A 1 99 ? -10.311 8.142 12.376 1.00 90.06 99 SER A O 1
ATOM 832 N N . ILE A 1 100 ? -11.382 7.428 14.203 1.00 88.31 100 ILE A N 1
ATOM 833 C CA . ILE A 1 100 ? -11.017 6.017 13.992 1.00 88.31 100 ILE A CA 1
ATOM 834 C C . ILE A 1 100 ? -11.470 5.473 12.638 1.00 88.31 100 ILE A C 1
ATOM 836 O O . ILE A 1 100 ? -10.739 4.710 12.026 1.00 88.31 100 ILE A O 1
ATOM 840 N N . GLY A 1 101 ? -12.636 5.906 12.153 1.00 89.25 101 GLY A N 1
ATOM 841 C CA . GLY A 1 101 ? -13.124 5.522 10.834 1.00 89.25 101 GLY A CA 1
ATOM 842 C C . GLY A 1 101 ? -12.294 6.118 9.707 1.00 89.25 101 GLY A C 1
ATOM 843 O O . GLY A 1 101 ? -11.930 5.410 8.778 1.00 89.25 101 GLY A O 1
ATOM 844 N N . GLU A 1 102 ? -11.952 7.402 9.815 1.00 92.75 102 GLU A N 1
ATOM 845 C CA . GLU A 1 102 ? -11.119 8.079 8.817 1.00 92.75 102 GLU A CA 1
ATOM 846 C C . GLU A 1 102 ? -9.693 7.535 8.801 1.00 92.75 102 GLU A C 1
ATOM 848 O O . GLU A 1 102 ? -9.151 7.327 7.725 1.00 92.75 102 GLU A O 1
ATOM 853 N N . ALA A 1 103 ? -9.099 7.280 9.970 1.00 92.88 103 ALA A N 1
ATOM 854 C CA . ALA A 1 103 ? -7.781 6.668 10.075 1.00 92.88 103 ALA A CA 1
ATOM 855 C C . ALA A 1 103 ? -7.785 5.252 9.490 1.00 92.88 103 ALA A C 1
ATOM 857 O O . ALA A 1 103 ? -6.854 4.894 8.788 1.00 92.88 103 ALA A O 1
ATOM 858 N N . HIS A 1 104 ? -8.846 4.475 9.728 1.00 93.75 104 HIS A N 1
ATOM 859 C CA . HIS A 1 104 ? -8.977 3.121 9.198 1.00 93.75 104 HIS A CA 1
ATOM 860 C C . HIS A 1 104 ? -9.096 3.089 7.679 1.00 93.75 104 HIS A C 1
ATOM 862 O O . HIS A 1 104 ? -8.356 2.357 7.027 1.00 93.75 104 HIS A O 1
ATOM 868 N N . ALA A 1 105 ? -10.002 3.894 7.119 1.00 93.56 105 ALA A N 1
ATOM 869 C CA . ALA A 1 105 ? -10.132 4.040 5.673 1.00 93.56 105 ALA A CA 1
ATOM 870 C C . ALA A 1 105 ? -8.803 4.496 5.059 1.00 93.56 105 ALA A C 1
ATOM 872 O O . ALA A 1 105 ? -8.299 3.862 4.142 1.00 93.56 105 ALA A O 1
ATOM 873 N N . PHE A 1 106 ? -8.174 5.507 5.658 1.00 95.44 106 PHE A N 1
ATOM 874 C CA . PHE A 1 106 ? -6.889 6.020 5.203 1.00 95.44 106 PHE A CA 1
ATOM 875 C C . PHE A 1 106 ? -5.767 4.970 5.256 1.00 95.44 106 PHE A C 1
ATOM 877 O O . PHE A 1 106 ? -4.988 4.861 4.313 1.00 95.44 106 PHE A O 1
ATOM 884 N N . SER A 1 107 ? -5.689 4.157 6.319 1.00 95.00 107 SER A N 1
ATOM 885 C CA . SER A 1 107 ? -4.728 3.051 6.412 1.00 95.00 107 SER A CA 1
ATOM 886 C C . SER A 1 107 ? -4.938 2.015 5.309 1.00 95.00 107 SER A C 1
ATOM 888 O O . SER A 1 107 ? -3.961 1.579 4.703 1.00 95.00 107 SER A O 1
ATOM 890 N N . LEU A 1 108 ? -6.192 1.628 5.050 1.00 94.56 108 LEU A N 1
ATOM 891 C CA . LEU A 1 108 ? -6.537 0.696 3.977 1.00 94.56 108 LEU A CA 1
ATOM 892 C C . LEU A 1 108 ? -6.142 1.266 2.612 1.00 94.56 108 LEU A C 1
ATOM 894 O O . LEU A 1 108 ? -5.419 0.608 1.875 1.00 94.56 108 LEU A O 1
ATOM 898 N N . GLU A 1 109 ? -6.546 2.496 2.303 1.00 93.94 109 GLU A N 1
ATOM 899 C CA . GLU A 1 109 ? -6.236 3.173 1.037 1.00 93.94 109 GLU A CA 1
ATOM 900 C C . GLU A 1 109 ? -4.719 3.285 0.788 1.00 93.94 109 GLU A C 1
ATOM 902 O O . GLU A 1 109 ? -4.249 3.060 -0.331 1.00 93.94 109 GLU A O 1
ATOM 907 N N . CYS A 1 110 ? -3.929 3.565 1.836 1.00 94.31 110 CYS A N 1
ATOM 908 C CA . CYS A 1 110 ? -2.466 3.587 1.752 1.00 94.31 110 CYS A CA 1
ATOM 909 C C . CYS A 1 110 ? -1.897 2.226 1.340 1.00 94.31 110 CYS A C 1
ATOM 911 O O . CYS A 1 110 ? -1.129 2.135 0.383 1.00 94.31 110 CYS A O 1
ATOM 913 N N . VAL A 1 111 ? -2.294 1.172 2.055 1.00 93.50 111 VAL A N 1
ATOM 914 C CA . VAL A 1 111 ? -1.850 -0.203 1.801 1.00 93.50 111 VAL A CA 1
ATOM 915 C C . VAL A 1 111 ? -2.282 -0.678 0.417 1.00 93.50 111 VAL A C 1
ATOM 917 O O . VAL A 1 111 ? -1.490 -1.268 -0.316 1.00 93.50 111 VAL A O 1
ATOM 920 N N . GLN A 1 112 ? -3.526 -0.389 0.046 1.00 91.88 112 GLN A N 1
ATOM 921 C CA . GLN A 1 112 ? -4.094 -0.745 -1.245 1.00 91.88 112 GLN A CA 1
ATOM 922 C C . GLN A 1 112 ? -3.303 -0.125 -2.384 1.00 91.88 112 GLN A C 1
ATOM 924 O O . GLN A 1 112 ? -2.901 -0.827 -3.305 1.00 91.88 112 GLN A O 1
ATOM 929 N N . SER A 1 113 ? -3.083 1.189 -2.322 1.00 92.50 113 SER A N 1
ATOM 930 C CA . SER A 1 113 ? -2.394 1.918 -3.380 1.00 92.50 113 SER A CA 1
ATOM 931 C C . SER A 1 113 ? -0.944 1.468 -3.502 1.00 92.50 113 SER A C 1
ATOM 933 O O . SER A 1 113 ? -0.472 1.242 -4.614 1.00 92.50 113 SER A O 1
ATOM 935 N N . HIS A 1 114 ? -0.258 1.278 -2.374 1.00 93.38 114 HIS A N 1
ATOM 936 C CA . HIS A 1 114 ? 1.117 0.791 -2.355 1.00 93.38 114 HIS A CA 1
ATOM 937 C C . HIS A 1 114 ? 1.218 -0.620 -2.965 1.00 93.38 114 HIS A C 1
ATOM 939 O O . HIS A 1 114 ? 1.931 -0.818 -3.944 1.00 93.38 114 HIS A O 1
ATOM 945 N N . GLY A 1 115 ? 0.417 -1.580 -2.488 1.00 91.56 115 GLY A N 1
ATOM 946 C CA . GLY A 1 115 ? 0.396 -2.943 -3.032 1.00 91.56 115 GLY A CA 1
ATOM 947 C C . GLY A 1 115 ? -0.037 -3.012 -4.503 1.00 91.56 115 GLY A C 1
ATOM 948 O O . GLY A 1 115 ? 0.530 -3.774 -5.288 1.00 91.56 115 GLY A O 1
ATOM 949 N N . ALA A 1 116 ? -1.002 -2.181 -4.908 1.00 90.81 116 ALA A N 1
ATOM 950 C CA . ALA A 1 116 ? -1.452 -2.085 -6.294 1.00 90.81 116 ALA A CA 1
ATOM 951 C C . ALA A 1 116 ? -0.338 -1.615 -7.234 1.00 90.81 116 ALA A C 1
ATOM 953 O O . ALA A 1 116 ? -0.273 -2.080 -8.371 1.00 90.81 116 ALA A O 1
ATOM 954 N N . PHE A 1 117 ? 0.547 -0.724 -6.780 1.00 92.88 117 PHE A N 1
ATOM 955 C CA . PHE A 1 117 ? 1.680 -0.284 -7.585 1.00 92.88 117 PHE A CA 1
ATOM 956 C C . PHE A 1 117 ? 2.587 -1.461 -7.968 1.00 92.88 117 PHE A C 1
ATOM 958 O O . PHE A 1 117 ? 2.843 -1.662 -9.156 1.00 92.88 117 PHE A O 1
ATOM 965 N N . HIS A 1 118 ? 2.993 -2.287 -7.000 1.00 91.31 118 HIS A N 1
ATOM 966 C CA . HIS A 1 118 ? 3.822 -3.470 -7.264 1.00 91.31 118 HIS A CA 1
ATOM 967 C C . HIS A 1 118 ? 3.135 -4.463 -8.201 1.00 91.31 118 HIS A C 1
ATOM 969 O O . HIS A 1 118 ? 3.742 -4.945 -9.157 1.00 91.31 118 HIS A O 1
ATOM 975 N N . TYR A 1 119 ? 1.837 -4.705 -7.994 1.00 89.88 119 TYR A N 1
ATOM 976 C CA . TYR A 1 119 ? 1.048 -5.534 -8.904 1.00 89.88 119 TYR A CA 1
ATOM 977 C C . TYR A 1 119 ? 1.049 -4.978 -10.340 1.00 89.88 119 TYR A C 1
ATOM 979 O O . TYR A 1 119 ? 1.214 -5.724 -11.305 1.00 89.88 119 TYR A O 1
ATOM 987 N N . LEU A 1 120 ? 0.900 -3.660 -10.510 1.00 90.69 120 LEU A N 1
ATOM 988 C CA . LEU A 1 120 ? 0.908 -3.016 -11.826 1.00 90.69 120 LEU A CA 1
ATOM 989 C C . LEU A 1 120 ? 2.274 -3.082 -12.516 1.00 90.69 120 LEU A C 1
ATOM 991 O O . LEU A 1 120 ? 2.313 -3.262 -13.737 1.00 90.69 120 LEU A O 1
ATOM 995 N N . VAL A 1 121 ? 3.365 -2.948 -11.758 1.00 89.88 121 VAL A N 1
ATOM 996 C CA . VAL A 1 121 ? 4.739 -3.113 -12.255 1.00 89.88 121 VAL A CA 1
ATOM 997 C C . VAL A 1 121 ? 4.981 -4.562 -12.683 1.00 89.88 121 VAL A C 1
ATOM 999 O O . VAL A 1 121 ? 5.497 -4.793 -13.778 1.00 89.88 121 VAL A O 1
ATOM 1002 N N . GLU A 1 122 ? 4.537 -5.542 -11.892 1.00 87.19 122 GLU A N 1
ATOM 1003 C CA . GLU A 1 122 ? 4.633 -6.955 -12.267 1.00 87.19 122 GLU A CA 1
ATOM 1004 C C . GLU A 1 122 ? 3.845 -7.244 -13.555 1.00 87.19 122 GLU A C 1
ATOM 1006 O O . GLU A 1 122 ? 4.376 -7.844 -14.492 1.00 87.19 122 GLU A O 1
ATOM 1011 N N . GLN A 1 123 ? 2.604 -6.755 -13.645 1.00 85.56 123 GLN A N 1
ATOM 1012 C CA . GLN A 1 123 ? 1.759 -6.893 -14.835 1.00 85.56 123 GLN A CA 1
ATOM 1013 C C . GLN A 1 123 ? 2.369 -6.229 -16.073 1.00 85.56 123 GLN A C 1
ATOM 1015 O O . GLN A 1 123 ? 2.214 -6.737 -17.186 1.00 85.56 123 GLN A O 1
ATOM 1020 N N . PHE A 1 124 ? 3.052 -5.095 -15.901 1.00 86.12 124 PHE A N 1
ATOM 1021 C CA . PHE A 1 124 ? 3.800 -4.462 -16.981 1.00 86.12 124 PHE A CA 1
ATOM 1022 C C . PHE A 1 124 ? 4.921 -5.380 -17.476 1.00 86.12 124 PHE A C 1
ATOM 1024 O O . PHE A 1 124 ? 4.984 -5.662 -18.672 1.00 86.12 124 PHE A O 1
ATOM 1031 N N . ALA A 1 125 ? 5.761 -5.885 -16.566 1.00 82.44 125 ALA A N 1
ATOM 1032 C CA . ALA A 1 125 ? 6.877 -6.762 -16.912 1.00 82.44 125 ALA A CA 1
ATOM 1033 C C . ALA A 1 125 ? 6.403 -8.051 -17.609 1.00 82.44 125 ALA A C 1
ATOM 1035 O O . ALA A 1 125 ? 6.962 -8.439 -18.634 1.00 82.44 125 ALA A O 1
ATOM 1036 N N . GLU A 1 126 ? 5.335 -8.675 -17.103 1.00 79.19 126 GLU A N 1
ATOM 1037 C CA . GLU A 1 126 ? 4.739 -9.886 -17.679 1.00 79.19 126 GLU A CA 1
ATOM 1038 C C . GLU A 1 126 ? 4.192 -9.646 -19.095 1.00 79.19 126 GLU A C 1
ATOM 1040 O O . GLU A 1 126 ? 4.489 -10.392 -20.030 1.00 79.19 126 GLU A O 1
ATOM 1045 N N . ARG A 1 127 ? 3.399 -8.586 -19.288 1.00 77.00 127 ARG A N 1
ATOM 1046 C CA . ARG A 1 127 ? 2.797 -8.293 -20.598 1.00 77.00 127 ARG A CA 1
ATOM 1047 C C . ARG A 1 127 ? 3.822 -7.848 -21.622 1.00 77.00 127 ARG A C 1
ATOM 1049 O O . ARG A 1 127 ? 3.668 -8.163 -22.802 1.00 77.00 127 ARG A O 1
ATOM 1056 N N . TYR A 1 128 ? 4.849 -7.126 -21.188 1.00 75.19 128 TYR A N 1
ATOM 1057 C CA . TYR A 1 128 ? 5.952 -6.755 -22.059 1.00 75.19 128 TYR A CA 1
ATOM 1058 C C . TYR A 1 128 ? 6.668 -8.009 -22.586 1.00 75.19 128 TYR A C 1
ATOM 1060 O O . TYR A 1 128 ? 6.911 -8.107 -23.790 1.00 75.19 128 TYR A O 1
ATOM 1068 N N . ASP A 1 129 ? 6.913 -9.006 -21.727 1.00 70.00 129 ASP A N 1
ATOM 1069 C CA . ASP A 1 129 ? 7.439 -10.316 -22.135 1.00 70.00 129 ASP A CA 1
ATOM 1070 C C . ASP A 1 129 ? 6.525 -11.017 -23.157 1.00 70.00 129 ASP A C 1
ATOM 1072 O O . ASP A 1 129 ? 6.992 -11.453 -24.212 1.00 70.00 129 ASP A O 1
ATOM 1076 N N . LEU A 1 130 ? 5.214 -11.080 -22.893 1.00 63.41 130 LEU A N 1
ATOM 1077 C CA . LEU A 1 130 ? 4.249 -11.723 -23.795 1.00 63.41 130 LEU A CA 1
ATOM 1078 C C . LEU A 1 130 ? 4.217 -11.062 -25.184 1.00 63.41 130 LEU A C 1
ATOM 1080 O O . LEU A 1 130 ? 4.313 -11.756 -26.196 1.00 63.41 130 LEU A O 1
ATOM 1084 N N . HIS A 1 131 ? 4.163 -9.731 -25.261 1.00 60.16 131 HIS A N 1
ATOM 1085 C CA . HIS A 1 131 ? 4.118 -9.025 -26.545 1.00 60.16 131 HIS A CA 1
ATOM 1086 C C . HIS A 1 131 ? 5.419 -9.146 -27.353 1.00 60.16 131 HIS A C 1
ATOM 1088 O O . HIS A 1 131 ? 5.372 -9.218 -28.580 1.00 60.16 131 HIS A O 1
ATOM 1094 N N . GLN A 1 132 ? 6.585 -9.234 -26.708 1.00 56.53 132 GLN A N 1
ATOM 1095 C CA . GLN A 1 132 ? 7.851 -9.445 -27.423 1.00 56.53 132 GLN A CA 1
ATOM 1096 C C . GLN A 1 132 ? 7.943 -10.847 -28.048 1.00 56.53 132 GLN A C 1
ATOM 1098 O O . GLN A 1 132 ? 8.532 -11.000 -29.123 1.00 56.53 132 GLN A O 1
ATOM 1103 N N . THR A 1 133 ? 7.308 -11.857 -27.436 1.00 51.88 133 THR A N 1
ATOM 1104 C CA . THR A 1 133 ? 7.248 -13.219 -28.000 1.00 51.88 133 THR A CA 1
ATOM 1105 C C . THR A 1 133 ? 6.355 -13.345 -29.236 1.00 51.88 133 THR A C 1
ATOM 1107 O O . THR A 1 133 ? 6.583 -14.236 -30.053 1.00 51.88 133 THR A O 1
ATOM 1110 N N . GLU A 1 134 ? 5.382 -12.446 -29.416 1.00 49.81 134 GLU A N 1
ATOM 1111 C CA . GLU A 1 134 ? 4.475 -12.450 -30.573 1.00 49.81 134 GLU A CA 1
ATOM 1112 C C . GLU A 1 134 ? 5.072 -11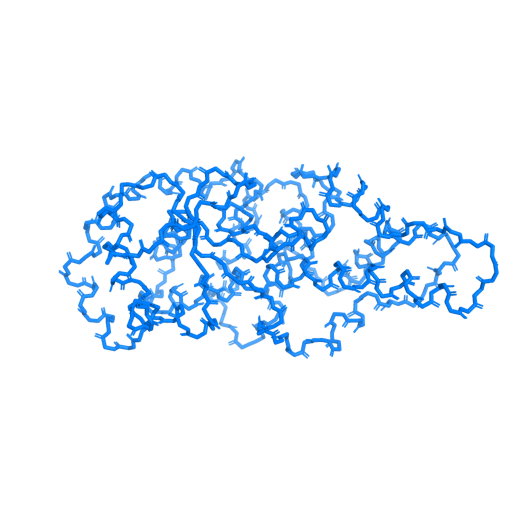.773 -31.820 1.00 49.81 134 GLU A C 1
ATOM 1114 O O . GLU A 1 134 ? 4.690 -12.118 -32.939 1.00 49.81 134 GLU A O 1
ATOM 1119 N N . PHE A 1 135 ? 6.020 -10.838 -31.657 1.00 47.19 135 PHE A N 1
ATOM 1120 C CA . PHE A 1 135 ? 6.458 -9.948 -32.744 1.00 47.19 135 PHE A CA 1
ATOM 1121 C C . PHE A 1 135 ? 7.935 -10.047 -33.162 1.00 47.19 135 PHE A C 1
ATOM 1123 O O . PHE A 1 135 ? 8.282 -9.478 -34.199 1.00 47.19 135 PHE A O 1
ATOM 1130 N N . SER A 1 136 ? 8.820 -10.766 -32.454 1.00 43.84 136 SER A N 1
ATOM 1131 C CA . SER A 1 136 ? 10.223 -10.886 -32.893 1.00 43.84 136 SER A CA 1
ATOM 1132 C C . SER A 1 136 ? 10.866 -12.259 -32.662 1.00 43.84 136 SER A C 1
ATOM 1134 O O . SER A 1 136 ? 10.823 -12.852 -31.587 1.00 43.84 136 SER A O 1
ATOM 1136 N N . LEU A 1 137 ? 11.496 -12.759 -33.727 1.00 49.22 137 LEU A N 1
ATOM 1137 C CA . LEU A 1 137 ? 12.417 -13.890 -33.721 1.00 49.22 137 LEU A CA 1
ATOM 1138 C C . LEU A 1 137 ? 13.684 -13.518 -32.912 1.00 49.22 137 LEU A C 1
ATOM 1140 O O . LEU A 1 137 ? 14.261 -12.456 -33.115 1.00 49.22 137 LEU A O 1
ATOM 1144 N N . GLU A 1 138 ? 14.129 -14.428 -32.039 1.00 48.78 138 GLU A N 1
ATOM 1145 C CA . GLU A 1 138 ? 15.483 -14.514 -31.438 1.00 48.78 138 GLU A CA 1
ATOM 1146 C C . GLU A 1 138 ? 15.896 -13.699 -30.190 1.00 48.78 138 GLU A C 1
ATOM 1148 O O . GLU A 1 138 ? 17.042 -13.837 -29.760 1.00 48.78 138 GLU A O 1
ATOM 1153 N N . ARG A 1 139 ? 15.020 -13.001 -29.458 1.00 49.28 139 ARG A N 1
ATOM 1154 C CA . ARG A 1 139 ? 15.386 -12.514 -28.104 1.00 49.28 139 ARG A CA 1
ATOM 1155 C C . ARG A 1 139 ? 14.472 -13.071 -27.017 1.00 49.28 139 ARG A C 1
ATOM 1157 O O . ARG A 1 139 ? 13.494 -12.456 -26.625 1.00 49.28 139 ARG A O 1
ATOM 1164 N N . LYS A 1 140 ? 14.873 -14.215 -26.443 1.00 51.38 140 LYS A N 1
ATOM 1165 C CA . LYS A 1 140 ? 14.480 -14.625 -25.079 1.00 51.38 140 LYS A CA 1
ATOM 1166 C C . LYS A 1 140 ? 15.125 -13.675 -24.061 1.00 51.38 140 LYS A C 1
ATOM 1168 O O . LYS A 1 140 ? 15.998 -14.076 -23.289 1.00 51.38 140 LYS A O 1
ATOM 1173 N N . HIS A 1 141 ? 14.771 -12.397 -24.086 1.00 55.72 141 HIS A N 1
ATOM 1174 C CA . HIS A 1 141 ? 14.994 -11.561 -22.919 1.00 55.72 141 HIS A CA 1
ATOM 1175 C C . HIS A 1 141 ? 13.948 -12.000 -21.912 1.00 55.72 141 HIS A C 1
ATOM 1177 O O . HIS A 1 141 ? 12.761 -11.917 -22.158 1.00 55.72 141 HIS A O 1
ATOM 1183 N N . ASN A 1 142 ? 14.412 -12.631 -20.846 1.00 66.88 142 ASN A N 1
ATOM 1184 C CA . ASN A 1 142 ? 13.574 -13.140 -19.778 1.00 66.88 142 ASN A CA 1
ATOM 1185 C C . ASN A 1 142 ? 13.233 -11.941 -18.874 1.00 66.88 142 ASN A C 1
ATOM 1187 O O . ASN A 1 142 ? 13.797 -11.831 -17.786 1.00 66.88 142 ASN A O 1
ATOM 1191 N N . ILE A 1 143 ? 12.472 -10.963 -19.388 1.00 71.06 143 ILE A N 1
ATOM 1192 C CA . ILE A 1 143 ? 12.326 -9.616 -18.800 1.00 71.06 143 ILE A CA 1
ATOM 1193 C C . ILE A 1 143 ? 11.683 -9.723 -17.427 1.00 71.06 143 ILE A C 1
ATOM 1195 O O . ILE A 1 143 ? 12.165 -9.121 -16.473 1.00 71.06 143 ILE A O 1
ATOM 1199 N N . TYR A 1 144 ? 10.704 -10.603 -17.276 1.00 70.69 144 TYR A N 1
ATOM 1200 C CA . TYR A 1 144 ? 10.131 -10.937 -15.987 1.00 70.69 144 TYR A CA 1
ATOM 1201 C C . TYR A 1 144 ? 11.173 -11.508 -15.015 1.00 70.69 144 TYR A C 1
ATOM 1203 O O . TYR A 1 144 ? 11.253 -11.084 -13.863 1.00 70.69 144 TYR A O 1
ATOM 1211 N N . GLN A 1 145 ? 12.030 -12.440 -15.454 1.00 71.44 145 GLN A N 1
ATOM 1212 C CA . GLN A 1 145 ? 13.102 -12.955 -14.586 1.00 71.44 145 GLN A CA 1
ATOM 1213 C C . GLN A 1 145 ? 14.150 -11.885 -14.258 1.00 71.44 145 GLN A C 1
ATOM 1215 O O . GLN A 1 145 ? 14.795 -11.970 -13.212 1.00 71.44 145 GLN A O 1
ATOM 1220 N N . ASN A 1 146 ? 14.318 -10.878 -15.117 1.00 72.81 146 ASN A N 1
ATOM 1221 C CA . ASN A 1 146 ? 15.181 -9.733 -14.852 1.00 72.81 146 ASN A CA 1
ATOM 1222 C C . ASN A 1 146 ? 14.569 -8.808 -13.796 1.00 72.81 146 ASN A C 1
ATOM 1224 O O . ASN A 1 146 ? 15.232 -8.569 -12.789 1.00 72.81 146 ASN A O 1
ATOM 1228 N N . TYR A 1 147 ? 13.309 -8.387 -13.977 1.00 77.75 147 TYR A N 1
ATOM 1229 C CA . TYR A 1 147 ? 12.531 -7.661 -12.966 1.00 77.75 147 TYR A CA 1
ATOM 1230 C C . TYR A 1 147 ? 12.626 -8.369 -11.613 1.00 77.75 147 TYR A C 1
ATOM 1232 O O . TYR A 1 147 ? 13.066 -7.787 -10.625 1.00 77.75 147 TYR A O 1
ATOM 1240 N N . LYS A 1 148 ? 12.351 -9.675 -11.592 1.00 73.94 148 LYS A N 1
ATOM 1241 C CA . LYS A 1 148 ? 12.466 -10.498 -10.390 1.00 73.94 148 LYS A CA 1
ATOM 1242 C C . LYS A 1 148 ? 13.856 -10.423 -9.752 1.00 73.94 148 LYS A C 1
ATOM 1244 O O . LYS A 1 148 ? 13.973 -10.154 -8.562 1.00 73.94 148 LYS A O 1
ATOM 1249 N N . ARG A 1 149 ? 14.913 -10.735 -10.508 1.00 71.06 149 ARG A N 1
ATOM 1250 C CA . ARG A 1 149 ? 16.258 -10.894 -9.938 1.00 71.06 149 ARG A CA 1
ATOM 1251 C C . ARG A 1 149 ? 16.847 -9.572 -9.464 1.00 71.06 149 ARG A C 1
ATOM 1253 O O . ARG A 1 149 ? 17.571 -9.584 -8.478 1.00 71.06 149 ARG A O 1
ATOM 1260 N N . GLU A 1 150 ? 16.600 -8.487 -10.184 1.00 72.00 150 GLU A N 1
ATOM 1261 C CA . GLU A 1 150 ? 17.380 -7.253 -10.040 1.00 72.00 150 GLU A CA 1
ATOM 1262 C C . GLU A 1 150 ? 16.574 -6.068 -9.526 1.00 72.00 150 GLU A C 1
ATOM 1264 O O . GLU A 1 150 ? 17.164 -5.176 -8.932 1.00 72.00 150 GLU A O 1
ATOM 1269 N N . VAL A 1 151 ? 15.251 -6.075 -9.694 1.00 76.50 151 VAL A N 1
ATOM 1270 C CA . VAL A 1 151 ? 14.378 -5.019 -9.167 1.00 76.50 151 VAL A CA 1
ATOM 1271 C C . VAL A 1 151 ? 13.748 -5.499 -7.862 1.00 76.50 151 VAL A C 1
ATOM 1273 O O . VAL A 1 151 ? 14.110 -5.010 -6.794 1.00 76.50 151 VAL A O 1
ATOM 1276 N N . TYR A 1 152 ? 12.929 -6.553 -7.923 1.00 74.00 152 TYR A N 1
ATOM 1277 C CA . TYR A 1 152 ? 12.192 -7.048 -6.756 1.00 74.00 152 TYR A CA 1
ATOM 1278 C C . TYR A 1 152 ? 13.110 -7.599 -5.649 1.00 74.00 152 TYR A C 1
ATOM 1280 O O . TYR A 1 152 ? 12.863 -7.381 -4.467 1.00 74.00 152 TYR A O 1
ATOM 1288 N N . CYS A 1 153 ? 14.189 -8.315 -5.998 1.00 69.19 153 CYS A N 1
ATOM 1289 C CA . CYS A 1 153 ? 15.022 -9.017 -5.009 1.00 69.19 153 CYS A CA 1
ATOM 1290 C C . CYS A 1 153 ? 16.294 -8.283 -4.534 1.00 69.19 153 CYS A C 1
ATOM 1292 O 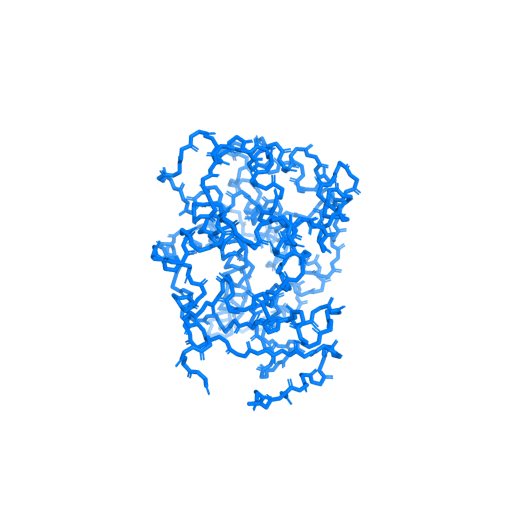O . CYS A 1 153 ? 16.936 -8.798 -3.618 1.00 69.19 153 CYS A O 1
ATOM 1294 N N . GLN A 1 154 ? 16.731 -7.168 -5.143 1.00 62.22 154 GLN A N 1
ATOM 1295 C CA . GLN A 1 154 ? 18.125 -6.699 -4.966 1.00 62.22 154 GLN A CA 1
ATOM 1296 C C . GLN A 1 154 ? 18.346 -5.303 -4.375 1.00 62.22 154 GLN A C 1
ATOM 1298 O O . GLN A 1 154 ? 19.491 -4.978 -4.062 1.00 62.22 154 GLN A O 1
ATOM 1303 N N . CYS A 1 155 ? 17.303 -4.512 -4.115 1.00 65.12 155 CYS A N 1
ATOM 1304 C CA . CYS A 1 155 ? 17.490 -3.124 -3.664 1.00 65.12 155 CYS A CA 1
ATOM 1305 C C . CYS A 1 155 ? 16.743 -2.749 -2.373 1.00 65.12 155 CYS A C 1
ATOM 1307 O O . CYS A 1 155 ? 16.620 -1.564 -2.076 1.00 65.12 155 CYS A O 1
ATOM 1309 N N . TRP A 1 156 ? 16.283 -3.721 -1.580 1.00 67.25 156 TRP A N 1
ATOM 1310 C CA . TRP A 1 156 ? 15.523 -3.462 -0.348 1.00 67.25 156 TRP A CA 1
ATOM 1311 C C . TRP A 1 156 ? 16.282 -2.539 0.617 1.00 67.25 156 TRP A C 1
ATOM 1313 O O . TRP A 1 156 ? 17.454 -2.758 0.933 1.00 67.25 156 TRP A O 1
ATOM 1323 N N . GLY A 1 157 ? 15.614 -1.473 1.064 1.00 63.84 157 GLY A N 1
ATOM 1324 C CA . GLY A 1 157 ? 16.170 -0.502 2.012 1.00 63.84 157 GLY A CA 1
ATOM 1325 C C . GLY A 1 157 ? 17.303 0.395 1.482 1.00 63.84 157 GLY A C 1
ATOM 1326 O O . GLY A 1 157 ? 17.889 1.142 2.273 1.00 63.84 157 GLY A O 1
ATOM 1327 N N . THR A 1 158 ? 17.634 0.360 0.183 1.00 72.56 158 THR A N 1
ATOM 1328 C CA . THR A 1 158 ? 18.700 1.190 -0.415 1.00 72.56 158 THR A CA 1
ATOM 1329 C C . THR A 1 158 ? 18.150 2.410 -1.161 1.00 72.56 158 THR A C 1
ATOM 1331 O O . THR A 1 158 ? 16.955 2.522 -1.423 1.00 72.56 158 THR A O 1
ATOM 1334 N N . GLY A 1 159 ? 19.031 3.357 -1.509 1.00 69.50 159 GLY A N 1
ATOM 1335 C CA . GLY A 1 159 ? 18.707 4.533 -2.336 1.00 69.50 159 GLY A CA 1
ATOM 1336 C C . GLY A 1 159 ? 18.341 4.220 -3.791 1.00 69.50 159 GLY A C 1
ATOM 1337 O O . GLY A 1 159 ? 17.864 5.109 -4.488 1.00 69.50 159 GLY A O 1
ATOM 1338 N N . GLU A 1 160 ? 18.563 2.981 -4.230 1.00 76.94 160 GLU A N 1
ATOM 1339 C CA . GLU A 1 160 ? 18.313 2.500 -5.596 1.00 76.94 160 GLU A CA 1
ATOM 1340 C C . GLU A 1 160 ? 17.023 1.671 -5.685 1.00 76.94 160 GLU A C 1
ATOM 1342 O O . GLU A 1 160 ? 16.716 1.087 -6.722 1.00 76.94 160 GLU A O 1
ATOM 1347 N N . CYS A 1 161 ? 16.242 1.633 -4.601 1.00 82.44 161 CYS A N 1
ATOM 1348 C CA . CYS A 1 161 ? 14.928 1.007 -4.559 1.00 82.44 161 CYS A CA 1
ATOM 1349 C C . CYS A 1 161 ? 13.870 1.907 -5.220 1.00 82.44 161 CYS A C 1
ATOM 1351 O O . CYS A 1 161 ? 12.985 2.451 -4.561 1.00 82.44 161 CYS A O 1
ATOM 1353 N N . PHE A 1 162 ? 14.000 2.133 -6.529 1.00 87.88 162 PHE A N 1
ATOM 1354 C CA . PHE A 1 162 ? 13.125 3.057 -7.257 1.00 87.88 162 PHE A CA 1
ATOM 1355 C C . PHE A 1 162 ? 11.666 2.598 -7.273 1.00 87.88 162 PHE A C 1
ATOM 1357 O O . PHE A 1 162 ? 10.775 3.444 -7.230 1.00 87.88 162 PHE A O 1
ATOM 1364 N N . GLU A 1 163 ? 11.426 1.283 -7.300 1.00 88.81 163 GLU A N 1
ATOM 1365 C CA . GLU A 1 163 ? 10.083 0.702 -7.208 1.00 88.81 163 GLU A CA 1
ATOM 1366 C C . GLU A 1 163 ? 9.374 1.158 -5.927 1.00 88.81 163 GLU A C 1
ATOM 1368 O O . GLU A 1 163 ? 8.272 1.684 -6.002 1.00 88.81 163 GLU A O 1
ATOM 1373 N N . GLU A 1 164 ? 10.049 1.093 -4.782 1.00 87.38 164 GLU A N 1
ATOM 1374 C CA . GLU A 1 164 ? 9.512 1.500 -3.477 1.00 87.38 164 GLU A CA 1
ATOM 1375 C C . GLU A 1 164 ? 9.320 3.011 -3.348 1.00 87.38 164 GLU A C 1
ATOM 1377 O O . GLU A 1 164 ? 8.305 3.500 -2.837 1.00 87.38 164 GLU A O 1
ATOM 1382 N N . THR A 1 165 ? 10.279 3.789 -3.862 1.00 89.88 165 THR A N 1
ATOM 1383 C CA . THR A 1 165 ? 10.139 5.247 -3.960 1.00 89.88 165 THR A CA 1
ATOM 1384 C C . THR A 1 165 ? 8.875 5.612 -4.739 1.00 89.88 165 THR A C 1
ATOM 1386 O O . THR A 1 165 ? 8.100 6.477 -4.318 1.00 89.88 165 THR A O 1
ATOM 1389 N N . LEU A 1 166 ? 8.659 4.952 -5.880 1.00 92.19 166 LEU A N 1
ATOM 1390 C CA . LEU A 1 166 ? 7.508 5.187 -6.741 1.00 92.19 166 LEU A CA 1
ATOM 1391 C C . LEU A 1 166 ? 6.214 4.623 -6.145 1.00 92.19 166 LEU A C 1
ATOM 1393 O O . LEU A 1 166 ? 5.194 5.294 -6.273 1.00 92.19 166 LEU A O 1
ATOM 1397 N N . ALA A 1 167 ? 6.245 3.495 -5.433 1.00 92.31 167 ALA A N 1
ATOM 1398 C CA . ALA A 1 167 ? 5.097 2.930 -4.725 1.00 92.31 167 ALA A CA 1
ATOM 1399 C C . ALA A 1 167 ? 4.575 3.894 -3.651 1.00 92.31 167 ALA A C 1
ATOM 1401 O O . ALA A 1 167 ? 3.391 4.231 -3.624 1.00 92.31 167 ALA A O 1
ATOM 1402 N N . ASN A 1 168 ? 5.465 4.447 -2.823 1.00 91.44 168 ASN A N 1
ATOM 1403 C CA . ASN A 1 168 ? 5.107 5.472 -1.837 1.00 91.44 168 ASN A CA 1
ATOM 1404 C C . ASN A 1 168 ? 4.603 6.763 -2.490 1.00 91.44 168 ASN A C 1
ATOM 1406 O O . ASN A 1 168 ? 3.615 7.355 -2.049 1.00 91.44 168 ASN A O 1
ATOM 1410 N N . ALA A 1 169 ? 5.238 7.199 -3.579 1.00 91.81 169 ALA A N 1
ATOM 1411 C CA . ALA A 1 169 ? 4.754 8.352 -4.328 1.00 91.81 169 ALA A CA 1
ATOM 1412 C C . ALA A 1 169 ? 3.385 8.085 -4.979 1.00 91.81 169 ALA A C 1
ATOM 1414 O O . ALA A 1 169 ? 2.595 9.022 -5.134 1.00 91.81 169 ALA A O 1
ATOM 1415 N N . TYR A 1 170 ? 3.105 6.843 -5.379 1.00 92.50 170 TYR A N 1
ATOM 1416 C CA . TYR A 1 170 ? 1.853 6.424 -5.998 1.00 92.50 170 TYR A CA 1
ATOM 1417 C C . TYR A 1 170 ? 0.688 6.479 -5.008 1.00 92.50 170 TYR A C 1
ATOM 1419 O O . TYR A 1 170 ? -0.387 6.924 -5.397 1.00 92.50 170 TYR A O 1
ATOM 1427 N N . VAL A 1 171 ? 0.912 6.172 -3.723 1.00 92.81 171 VAL A N 1
ATOM 1428 C CA . VAL A 1 171 ? -0.101 6.341 -2.663 1.00 92.81 171 VAL A CA 1
ATOM 1429 C C . VAL A 1 171 ? -0.689 7.753 -2.670 1.00 92.81 171 VAL A C 1
ATOM 1431 O O . VAL A 1 171 ? -1.899 7.922 -2.705 1.00 92.81 171 VAL A O 1
ATOM 1434 N N . ILE A 1 172 ? 0.148 8.790 -2.717 1.00 91.62 172 ILE A N 1
ATOM 1435 C CA . ILE A 1 172 ? -0.338 10.180 -2.737 1.00 91.62 172 ILE A CA 1
ATOM 1436 C C . ILE A 1 172 ? -1.000 10.523 -4.085 1.00 91.62 172 ILE A C 1
ATOM 1438 O O . ILE A 1 172 ? -1.950 11.297 -4.136 1.00 91.62 172 ILE A O 1
ATOM 1442 N N . GLN A 1 173 ? -0.505 9.967 -5.194 1.00 89.06 173 GLN A N 1
ATOM 1443 C CA . GLN A 1 173 ? -1.020 10.258 -6.541 1.00 89.06 173 GLN A CA 1
ATOM 1444 C C . GLN A 1 173 ? -2.385 9.642 -6.815 1.00 89.06 173 GLN A C 1
ATOM 1446 O O . GLN A 1 173 ? -3.182 10.236 -7.538 1.00 89.06 173 GLN A O 1
ATOM 1451 N N . ASN A 1 174 ? -2.625 8.453 -6.270 1.00 89.56 174 ASN A N 1
ATOM 1452 C CA . ASN A 1 174 ? -3.859 7.712 -6.469 1.00 89.56 174 ASN A CA 1
ATOM 1453 C C . ASN A 1 174 ? -5.043 8.335 -5.708 1.00 89.56 174 ASN A C 1
ATOM 1455 O O . ASN A 1 174 ? -6.186 7.983 -5.979 1.00 89.56 174 ASN A O 1
ATOM 1459 N N . HIS A 1 175 ? -4.763 9.292 -4.815 1.00 91.00 175 HIS 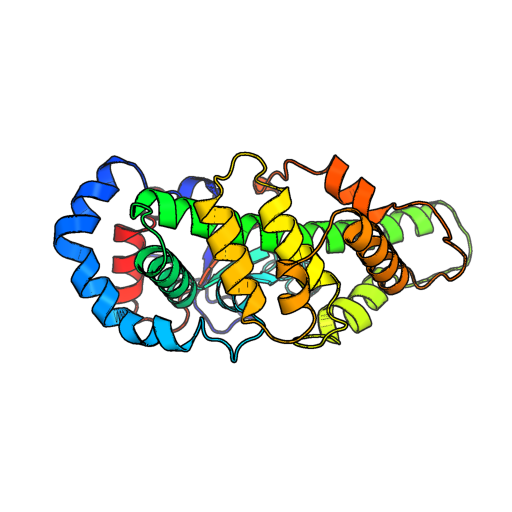A N 1
ATOM 1460 C CA . HIS A 1 175 ? -5.741 9.966 -3.964 1.00 91.00 175 HIS A CA 1
ATOM 1461 C C . HIS A 1 175 ? -5.655 11.502 -4.066 1.00 91.00 175 HIS A C 1
ATOM 1463 O O . HIS A 1 175 ? -5.321 12.183 -3.089 1.00 91.00 175 HIS A O 1
ATOM 1469 N N . PRO A 1 176 ? -5.934 12.095 -5.247 1.00 90.62 176 PRO A N 1
ATOM 1470 C CA . PRO A 1 176 ? -5.905 13.549 -5.437 1.00 90.62 176 PRO A CA 1
ATOM 1471 C C . PRO A 1 176 ? -6.946 14.306 -4.593 1.00 90.62 176 PRO A C 1
ATOM 1473 O O . PRO A 1 176 ? -6.857 15.525 -4.457 1.00 90.62 176 PRO A O 1
ATOM 1476 N N . GLU A 1 177 ? -7.944 13.607 -4.056 1.00 92.75 177 GLU A N 1
ATOM 1477 C CA . GLU A 1 177 ? -8.990 14.132 -3.180 1.00 92.75 177 GLU A CA 1
ATOM 1478 C C . GLU A 1 177 ? -8.573 14.274 -1.710 1.00 92.75 177 GLU A C 1
ATOM 1480 O O . GLU A 1 177 ? -9.309 14.884 -0.929 1.00 92.75 177 GLU A O 1
ATOM 1485 N N . TRP A 1 178 ? -7.434 13.701 -1.308 1.00 94.56 178 TRP A N 1
ATOM 1486 C CA . TRP A 1 178 ? -6.973 13.780 0.074 1.00 94.56 178 TRP A CA 1
ATOM 1487 C C . TRP A 1 178 ? -6.600 15.205 0.484 1.00 94.56 178 TRP A C 1
ATOM 1489 O O . TRP A 1 178 ? -6.051 15.995 -0.282 1.00 94.56 178 TRP A O 1
ATOM 1499 N N . ASP A 1 179 ? -6.881 15.521 1.747 1.00 94.88 179 ASP A N 1
ATOM 1500 C CA . ASP A 1 179 ? -6.556 16.810 2.340 1.00 94.88 179 ASP A CA 1
ATOM 1501 C C . ASP A 1 179 ? -5.067 16.946 2.698 1.00 94.88 179 ASP A C 1
ATOM 1503 O O . ASP A 1 179 ? -4.320 15.970 2.834 1.00 94.88 179 ASP A O 1
ATOM 1507 N N . ASP A 1 180 ? -4.640 18.192 2.929 1.00 94.50 180 ASP A N 1
ATOM 1508 C CA . ASP A 1 180 ? -3.264 18.516 3.322 1.00 94.50 180 ASP A CA 1
ATOM 1509 C C . ASP A 1 180 ? -2.818 17.760 4.580 1.00 94.50 180 ASP A C 1
ATOM 1511 O O . ASP A 1 180 ? -1.631 17.476 4.737 1.00 94.50 180 ASP A O 1
ATOM 1515 N N . LEU A 1 181 ? -3.749 17.416 5.479 1.00 94.75 181 LEU A N 1
ATOM 1516 C CA . LEU A 1 181 ? -3.455 16.665 6.698 1.00 94.75 181 LEU A CA 1
ATOM 1517 C C . LEU A 1 181 ? -2.924 15.260 6.376 1.00 94.75 181 LEU A C 1
ATOM 1519 O O . LEU A 1 181 ? -1.865 14.887 6.885 1.00 94.75 181 LEU A O 1
ATOM 1523 N N . ARG A 1 182 ? -3.633 14.498 5.532 1.00 95.44 182 ARG A N 1
ATOM 1524 C CA . ARG A 1 182 ? -3.228 13.147 5.102 1.00 95.44 182 ARG A CA 1
ATOM 1525 C C . ARG A 1 182 ? -1.920 13.170 4.324 1.00 95.44 182 ARG A C 1
ATOM 1527 O O . ARG A 1 182 ? -1.002 12.408 4.632 1.00 95.44 182 ARG A O 1
ATOM 1534 N N . ILE A 1 183 ? -1.805 14.096 3.373 1.00 94.38 183 ILE A N 1
ATOM 1535 C CA . ILE A 1 183 ? -0.604 14.246 2.543 1.00 94.38 183 ILE A CA 1
ATOM 1536 C C . ILE A 1 183 ? 0.606 14.616 3.411 1.00 94.38 183 ILE A C 1
ATOM 1538 O O . ILE A 1 183 ? 1.683 14.036 3.265 1.00 94.38 183 ILE A O 1
ATOM 1542 N N . THR A 1 184 ? 0.436 15.549 4.352 1.00 93.75 184 THR A N 1
ATOM 1543 C CA . THR A 1 184 ? 1.503 15.954 5.279 1.00 93.75 184 THR A CA 1
ATOM 1544 C C . THR A 1 184 ? 1.931 14.796 6.169 1.00 93.75 184 THR A C 1
ATOM 1546 O O . THR A 1 184 ? 3.131 14.597 6.353 1.00 93.75 184 THR A O 1
ATOM 1549 N N . TYR A 1 185 ? 0.982 14.017 6.694 1.00 93.25 185 TYR A N 1
ATOM 1550 C CA . TYR A 1 185 ? 1.297 12.832 7.487 1.00 93.25 185 TYR A CA 1
ATOM 1551 C C . TYR A 1 185 ? 2.169 11.843 6.699 1.00 93.25 185 TYR A C 1
ATOM 1553 O O . TYR A 1 185 ? 3.235 11.468 7.185 1.00 93.25 185 TYR A O 1
ATOM 1561 N N . LEU A 1 186 ? 1.779 11.480 5.471 1.00 92.62 186 LEU A N 1
ATOM 1562 C CA . LEU A 1 186 ? 2.549 10.534 4.654 1.00 92.62 186 LEU A CA 1
ATOM 1563 C C . LEU A 1 186 ? 3.931 11.067 4.301 1.00 92.62 186 LEU A C 1
ATOM 1565 O O . LEU A 1 186 ? 4.916 10.357 4.465 1.00 92.62 186 LEU A O 1
ATOM 1569 N N . ARG A 1 187 ? 4.040 12.337 3.900 1.00 91.56 187 ARG A N 1
ATOM 1570 C CA . ARG A 1 187 ? 5.349 12.951 3.635 1.00 91.56 187 ARG A CA 1
ATOM 1571 C C . ARG A 1 187 ? 6.248 12.923 4.866 1.00 91.56 187 ARG A C 1
ATOM 1573 O O 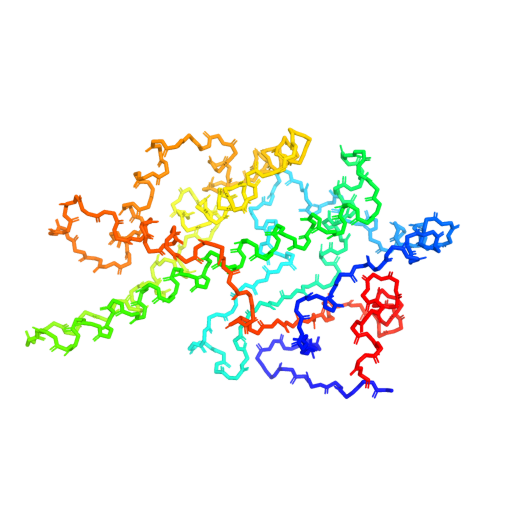. ARG A 1 187 ? 7.435 12.644 4.742 1.00 91.56 187 ARG A O 1
ATOM 1580 N N . GLN A 1 188 ? 5.703 13.177 6.055 1.00 89.62 188 GLN A N 1
ATOM 1581 C CA . GLN A 1 188 ? 6.464 13.084 7.302 1.00 89.62 188 GLN A CA 1
ATOM 1582 C C . GLN A 1 188 ? 6.849 11.646 7.651 1.00 89.62 188 GLN A C 1
ATOM 1584 O O . GLN A 1 188 ? 7.943 11.435 8.169 1.00 89.62 188 GLN A O 1
ATOM 1589 N N . LEU A 1 189 ? 5.972 10.675 7.387 1.00 88.50 189 LEU A N 1
ATOM 1590 C CA . LEU A 1 189 ? 6.261 9.257 7.568 1.00 88.50 189 LEU A CA 1
ATOM 1591 C C . LEU A 1 189 ? 7.394 8.813 6.634 1.00 88.50 189 LEU A C 1
ATOM 1593 O O . LEU A 1 189 ? 8.371 8.237 7.101 1.00 88.50 189 LEU A O 1
ATOM 1597 N N . TYR A 1 190 ? 7.305 9.146 5.346 1.00 88.75 190 TYR A N 1
ATOM 1598 C CA . TYR A 1 190 ? 8.315 8.814 4.341 1.00 88.75 190 TYR A CA 1
ATOM 1599 C C . TYR A 1 190 ? 9.642 9.527 4.604 1.00 88.75 190 TYR A C 1
ATOM 1601 O O . TYR A 1 190 ? 10.696 8.909 4.522 1.00 88.75 190 TYR A O 1
ATOM 1609 N N . ALA A 1 191 ? 9.622 10.789 5.048 1.00 87.31 191 ALA A N 1
ATOM 1610 C CA . ALA A 1 191 ? 10.835 11.546 5.382 1.00 87.31 191 ALA A CA 1
ATOM 1611 C C . ALA A 1 191 ? 11.655 10.936 6.536 1.00 87.31 191 ALA A C 1
ATOM 1613 O O . ALA A 1 191 ? 12.804 11.318 6.746 1.00 87.31 191 ALA A O 1
ATOM 1614 N N . ARG A 1 192 ? 11.062 10.015 7.303 1.00 81.94 192 ARG A N 1
ATOM 1615 C CA . ARG A 1 192 ? 11.721 9.276 8.386 1.00 81.94 192 ARG A CA 1
ATOM 1616 C C . ARG A 1 192 ? 12.304 7.940 7.914 1.00 81.94 192 ARG A C 1
ATOM 1618 O O . ARG A 1 192 ? 13.026 7.304 8.669 1.00 81.94 192 ARG A O 1
ATOM 1625 N N . GLN A 1 193 ? 12.005 7.499 6.696 1.00 80.56 193 GLN A N 1
ATOM 1626 C CA . GLN A 1 193 ? 12.488 6.222 6.176 1.00 80.56 193 GLN A CA 1
ATOM 1627 C C . GLN A 1 193 ? 13.921 6.336 5.635 1.00 80.56 193 GLN A C 1
ATOM 1629 O O . GLN A 1 193 ? 14.453 7.427 5.439 1.00 80.56 193 GLN A O 1
ATOM 1634 N N . ARG A 1 194 ? 14.584 5.196 5.413 1.00 77.56 194 ARG A N 1
ATOM 1635 C CA . ARG A 1 194 ? 15.948 5.131 4.853 1.00 77.56 194 ARG A CA 1
ATOM 1636 C C . ARG A 1 194 ? 15.917 4.904 3.341 1.00 77.56 194 ARG A C 1
ATOM 1638 O O . ARG A 1 194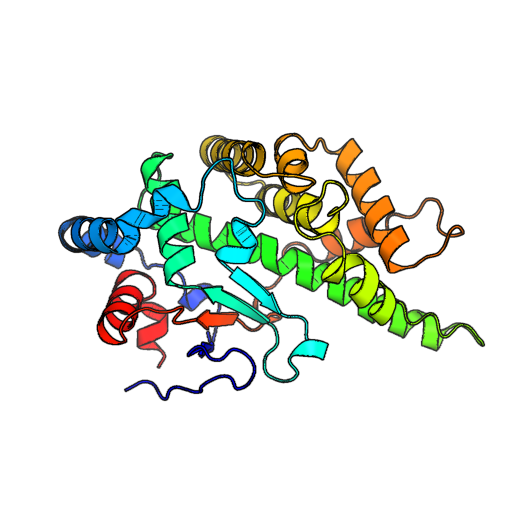 ? 15.010 4.258 2.840 1.00 77.56 194 ARG A O 1
ATOM 1645 N N . GLY A 1 195 ? 16.954 5.342 2.627 1.00 77.19 195 GLY A N 1
ATOM 1646 C CA . GLY A 1 195 ? 17.142 4.988 1.213 1.00 77.19 195 GLY A CA 1
ATOM 1647 C C . GLY A 1 195 ? 16.109 5.630 0.279 1.00 77.19 195 GLY A C 1
ATOM 1648 O O . GLY A 1 195 ? 15.746 6.784 0.479 1.00 77.19 195 GLY A O 1
ATOM 1649 N N . GLY A 1 196 ? 15.657 4.905 -0.748 1.00 74.56 196 GLY A N 1
ATOM 1650 C CA . GLY A 1 196 ? 14.722 5.403 -1.766 1.00 74.56 196 GLY A CA 1
ATOM 1651 C C . GLY A 1 196 ? 13.391 5.862 -1.168 1.00 74.56 196 GLY A C 1
ATOM 1652 O O . GLY A 1 196 ? 12.852 6.901 -1.538 1.00 74.56 196 GLY A O 1
ATOM 1653 N N . TYR A 1 197 ? 12.948 5.184 -0.116 1.00 77.69 197 TYR A N 1
ATOM 1654 C CA . TYR A 1 197 ? 11.754 5.509 0.654 1.00 77.69 197 TYR A CA 1
ATOM 1655 C C . TYR A 1 197 ? 11.711 6.972 1.142 1.00 77.69 197 TYR A C 1
ATOM 1657 O O . TYR A 1 197 ? 10.668 7.618 1.061 1.00 77.69 197 TYR A O 1
ATOM 1665 N N . VAL A 1 198 ? 12.852 7.549 1.553 1.00 81.94 198 VAL A N 1
ATOM 1666 C CA . VAL A 1 198 ? 12.915 8.963 1.973 1.00 81.94 198 VAL A CA 1
ATOM 1667 C C . VAL A 1 198 ? 12.697 9.933 0.816 1.00 81.94 198 VAL A C 1
ATOM 1669 O O . VAL A 1 198 ? 12.143 11.017 1.005 1.00 81.94 198 VAL A O 1
ATOM 1672 N N . GLN A 1 199 ? 13.115 9.544 -0.391 1.00 83.00 199 GLN A N 1
ATOM 1673 C CA . GLN A 1 199 ? 13.018 10.378 -1.588 1.00 83.00 199 GLN A CA 1
ATOM 1674 C C . GLN A 1 199 ? 11.551 10.603 -1.971 1.00 83.00 199 GLN A C 1
ATOM 1676 O O . GLN A 1 199 ? 11.203 11.679 -2.453 1.00 83.00 199 GLN A O 1
ATOM 1681 N N . ALA A 1 200 ? 10.671 9.640 -1.668 1.00 81.88 200 ALA A N 1
ATOM 1682 C CA . ALA A 1 200 ? 9.235 9.756 -1.914 1.00 81.88 200 ALA A CA 1
ATOM 1683 C C . ALA A 1 200 ? 8.600 10.961 -1.193 1.00 81.88 200 ALA A C 1
ATOM 1685 O O . ALA A 1 200 ? 7.637 11.545 -1.690 1.00 81.88 200 ALA A O 1
ATOM 1686 N N . ALA A 1 201 ? 9.154 11.386 -0.050 1.00 83.81 201 ALA A N 1
ATOM 1687 C CA . ALA A 1 201 ? 8.626 12.503 0.735 1.00 83.81 201 ALA A CA 1
ATOM 1688 C C . ALA A 1 201 ? 8.684 13.860 0.011 1.00 83.81 201 ALA A C 1
ATOM 1690 O O . ALA A 1 201 ? 7.902 14.759 0.333 1.00 83.81 201 ALA A O 1
ATOM 1691 N N . GLN A 1 202 ? 9.618 14.015 -0.932 1.00 82.69 202 GLN A N 1
ATOM 1692 C CA . GLN A 1 202 ? 9.921 15.278 -1.620 1.00 82.69 202 GLN A CA 1
ATOM 1693 C C . GLN A 1 202 ? 9.830 15.150 -3.145 1.00 82.69 202 GLN A C 1
ATOM 1695 O O . GLN A 1 202 ? 10.340 15.998 -3.869 1.00 82.69 202 GLN A O 1
ATOM 1700 N N . LEU A 1 203 ? 9.216 14.075 -3.639 1.00 83.88 203 LEU A N 1
ATOM 1701 C CA . LEU A 1 203 ? 9.247 13.740 -5.053 1.00 83.88 203 LEU A CA 1
ATOM 1702 C C . LEU A 1 203 ? 8.344 14.679 -5.872 1.00 83.88 203 LEU A C 1
ATOM 1704 O O . LEU A 1 203 ? 7.115 14.565 -5.841 1.00 83.88 203 LEU A O 1
ATOM 1708 N N . GLU A 1 204 ? 8.956 15.591 -6.626 1.00 80.25 204 GLU A N 1
ATOM 1709 C CA . GLU A 1 204 ? 8.255 16.482 -7.551 1.00 80.25 204 GLU A CA 1
ATOM 1710 C C . GLU A 1 204 ? 7.911 15.767 -8.860 1.00 80.25 204 GLU A C 1
ATOM 1712 O O . GLU A 1 204 ? 8.580 14.817 -9.264 1.00 80.25 204 GLU A O 1
ATOM 1717 N N . VAL A 1 205 ? 6.879 16.244 -9.569 1.00 74.12 205 VAL A N 1
ATOM 1718 C CA . VAL A 1 205 ? 6.326 15.583 -10.773 1.00 74.12 205 VAL A CA 1
ATOM 1719 C C . VAL A 1 205 ? 7.395 15.225 -11.810 1.00 74.12 205 VAL A C 1
ATOM 1721 O O . VAL A 1 205 ? 7.385 14.115 -12.334 1.00 74.12 205 VAL A O 1
ATOM 1724 N N . GLN A 1 206 ? 8.305 16.157 -12.090 1.00 73.31 206 GLN A N 1
ATOM 1725 C CA . GLN A 1 206 ? 9.377 16.003 -13.078 1.00 73.31 206 GLN A CA 1
ATOM 1726 C C . GLN A 1 206 ? 10.407 14.931 -12.687 1.00 73.31 206 GLN A C 1
ATOM 1728 O O . GLN A 1 206 ? 10.880 14.195 -13.552 1.00 73.31 206 GLN A O 1
ATOM 1733 N N . ASP A 1 207 ? 10.686 14.785 -11.391 1.00 83.50 207 ASP A N 1
ATOM 1734 C CA . ASP A 1 207 ? 11.615 13.778 -10.874 1.00 83.50 207 ASP A CA 1
ATOM 1735 C C . ASP A 1 207 ? 10.993 12.376 -10.958 1.00 83.50 207 ASP A C 1
ATOM 1737 O O . ASP A 1 207 ? 11.692 11.383 -11.164 1.00 83.50 207 ASP A O 1
ATOM 1741 N N . ARG A 1 208 ? 9.654 12.284 -10.902 1.00 85.62 208 ARG A N 1
ATOM 1742 C CA . ARG A 1 208 ? 8.930 11.008 -11.044 1.00 85.62 208 ARG A CA 1
ATOM 1743 C C . ARG A 1 208 ? 9.092 10.395 -12.419 1.00 85.62 208 ARG A C 1
ATOM 1745 O O . ARG A 1 208 ? 9.354 9.202 -12.508 1.00 85.62 208 ARG A O 1
ATOM 1752 N N . SER A 1 209 ? 8.940 11.178 -13.485 1.00 86.06 209 SER A N 1
ATOM 1753 C CA . SER A 1 209 ? 9.071 10.646 -14.848 1.00 86.06 209 SER A CA 1
ATOM 1754 C C . SER A 1 209 ? 10.483 10.118 -15.115 1.00 86.06 209 SER A C 1
ATOM 1756 O O . SER A 1 209 ? 10.648 9.097 -15.787 1.00 86.06 209 SER A O 1
ATOM 1758 N N . ALA A 1 210 ? 11.505 10.755 -14.535 1.00 87.06 210 ALA A N 1
ATOM 1759 C CA . ALA A 1 210 ? 12.869 10.239 -14.582 1.00 87.06 210 ALA A CA 1
ATOM 1760 C C . ALA A 1 210 ? 12.990 8.900 -13.834 1.00 87.06 210 ALA A C 1
ATOM 1762 O O . ALA A 1 210 ? 13.518 7.939 -14.391 1.00 87.06 210 ALA A O 1
ATOM 1763 N N . LEU A 1 211 ? 12.439 8.793 -12.620 1.00 88.56 211 LEU A N 1
ATOM 1764 C CA . LEU A 1 211 ? 12.435 7.539 -11.859 1.00 88.56 211 LEU A CA 1
ATOM 1765 C C . LEU A 1 211 ? 11.666 6.412 -12.558 1.00 88.56 211 LEU A C 1
ATOM 1767 O O . LEU A 1 211 ? 12.155 5.286 -12.586 1.00 88.56 211 LEU A O 1
ATOM 1771 N N . TYR A 1 212 ? 10.514 6.698 -13.171 1.00 89.69 212 TYR A N 1
ATOM 1772 C CA . TYR A 1 212 ? 9.795 5.714 -13.984 1.00 89.69 212 TYR A CA 1
ATOM 1773 C C . TYR A 1 212 ? 10.644 5.220 -15.154 1.00 89.69 212 TYR A C 1
ATOM 1775 O O . TYR A 1 212 ? 10.681 4.020 -15.403 1.00 89.69 212 TYR A O 1
ATOM 1783 N N . SER A 1 213 ? 11.367 6.121 -15.826 1.00 85.94 213 SER A N 1
ATOM 1784 C CA . SER A 1 213 ? 12.300 5.743 -16.896 1.00 85.94 213 SER A CA 1
ATOM 1785 C C . SER A 1 213 ? 13.430 4.851 -16.373 1.00 85.94 213 SER A C 1
ATOM 1787 O O . SER A 1 213 ? 13.794 3.872 -17.016 1.00 85.94 213 SER A O 1
ATOM 1789 N N . HIS A 1 214 ? 13.986 5.164 -15.198 1.00 87.00 214 HIS A N 1
ATOM 1790 C CA . HIS A 1 214 ? 15.023 4.342 -14.572 1.00 87.00 214 HIS A CA 1
ATOM 1791 C C . HIS A 1 214 ? 14.509 2.946 -14.211 1.00 87.00 214 HIS A C 1
ATOM 1793 O O . HIS A 1 214 ? 15.162 1.963 -14.557 1.00 87.00 214 HIS A O 1
ATOM 1799 N N . LEU A 1 215 ? 13.336 2.855 -13.581 1.00 88.12 215 LEU A N 1
ATOM 1800 C CA . LEU A 1 215 ? 12.700 1.584 -13.238 1.00 88.12 215 LEU A CA 1
ATOM 1801 C C . LEU A 1 215 ? 12.371 0.763 -14.494 1.00 88.12 215 LEU A C 1
ATOM 1803 O O . LEU A 1 215 ? 12.673 -0.425 -14.557 1.00 88.12 215 LEU A O 1
ATOM 1807 N N . GLU A 1 216 ? 11.809 1.392 -15.525 1.00 86.19 216 GLU A N 1
ATOM 1808 C CA . GLU A 1 216 ? 11.510 0.736 -16.801 1.00 86.19 216 GLU A CA 1
ATOM 1809 C C . GLU A 1 216 ? 12.780 0.177 -17.462 1.00 86.19 216 GLU A C 1
ATOM 1811 O O . GLU A 1 216 ? 12.802 -0.979 -17.890 1.00 86.19 216 GLU A O 1
ATOM 1816 N N . ASN A 1 217 ? 13.872 0.944 -17.464 1.00 81.88 217 ASN A N 1
ATOM 1817 C CA . ASN A 1 217 ? 15.160 0.486 -17.982 1.00 81.88 217 ASN A CA 1
ATOM 1818 C C . ASN A 1 217 ? 15.743 -0.673 -17.159 1.00 81.88 217 ASN A C 1
ATOM 1820 O O . ASN A 1 217 ? 16.314 -1.597 -17.744 1.00 81.88 217 ASN A O 1
ATOM 1824 N N . GLN A 1 218 ? 15.577 -0.671 -15.828 1.00 82.06 218 GLN A N 1
ATOM 1825 C CA . GLN A 1 218 ? 15.968 -1.802 -14.977 1.00 82.06 218 GLN A CA 1
ATOM 1826 C C . GLN A 1 218 ? 15.166 -3.069 -15.307 1.00 82.06 218 GLN A C 1
ATOM 1828 O O . GLN A 1 218 ? 15.733 -4.161 -15.346 1.00 82.06 218 GLN A O 1
ATOM 1833 N N . ILE A 1 219 ? 13.868 -2.925 -15.587 1.00 81.00 219 ILE A N 1
ATOM 1834 C CA . ILE A 1 219 ? 12.992 -4.035 -15.976 1.00 81.00 219 ILE A CA 1
ATOM 1835 C C . ILE A 1 219 ? 13.415 -4.588 -17.344 1.00 81.00 219 ILE A C 1
ATOM 1837 O O . ILE A 1 219 ? 13.718 -5.775 -17.468 1.00 81.00 219 ILE A O 1
ATOM 1841 N N . ILE A 1 220 ? 13.473 -3.732 -18.369 1.00 77.56 220 ILE A N 1
ATOM 1842 C CA . ILE A 1 220 ? 13.607 -4.148 -19.774 1.00 77.56 220 ILE A CA 1
ATOM 1843 C C . ILE A 1 220 ? 15.064 -4.457 -20.169 1.00 77.56 220 ILE A C 1
ATOM 1845 O O . ILE A 1 220 ? 15.291 -5.260 -21.076 1.00 77.56 220 ILE A O 1
ATOM 1849 N N . ARG A 1 221 ? 16.061 -3.866 -19.491 1.00 71.25 221 ARG A N 1
ATOM 1850 C CA . ARG A 1 221 ? 17.495 -3.926 -19.846 1.00 71.25 221 ARG A CA 1
ATOM 1851 C C . ARG A 1 221 ? 17.783 -3.597 -21.315 1.00 71.25 221 ARG A C 1
ATOM 1853 O O . ARG A 1 221 ? 18.530 -4.307 -21.990 1.00 71.25 221 ARG A O 1
ATOM 1860 N N . SER A 1 222 ? 17.179 -2.530 -21.819 1.00 62.50 222 SER A N 1
ATOM 1861 C CA . SER A 1 222 ? 17.453 -2.043 -23.167 1.00 62.50 222 SER A CA 1
ATOM 1862 C C . SER A 1 222 ? 17.963 -0.612 -23.110 1.00 62.50 222 SER A C 1
ATOM 1864 O O . SER A 1 222 ? 17.209 0.295 -22.775 1.00 62.50 222 SER A O 1
ATOM 1866 N N . ASP A 1 223 ? 19.220 -0.410 -23.505 1.00 53.09 223 ASP A N 1
ATOM 1867 C CA . ASP A 1 223 ? 19.787 0.927 -23.733 1.00 53.09 223 ASP A CA 1
ATOM 1868 C C . ASP A 1 223 ? 19.155 1.614 -24.967 1.00 53.09 223 ASP A C 1
ATOM 1870 O O . ASP A 1 223 ? 19.383 2.797 -25.220 1.00 53.09 223 ASP A O 1
ATOM 1874 N N . GLU A 1 224 ? 18.359 0.878 -25.758 1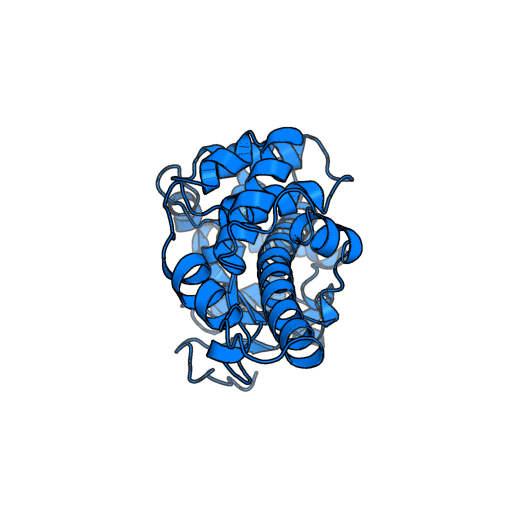.00 49.19 224 GLU A N 1
ATOM 1875 C CA . GLU A 1 224 ? 17.761 1.341 -27.017 1.00 49.19 224 GLU A CA 1
ATOM 1876 C C . GLU A 1 224 ? 16.379 1.994 -26.832 1.00 49.19 224 GLU A C 1
ATOM 1878 O O . GLU A 1 224 ? 15.910 2.686 -27.738 1.00 49.19 224 GLU A O 1
ATOM 1883 N N . ILE A 1 225 ? 15.725 1.838 -25.673 1.00 52.78 225 ILE A N 1
ATOM 1884 C CA . ILE A 1 225 ? 14.425 2.475 -25.401 1.00 52.78 225 ILE A CA 1
ATOM 1885 C C . ILE A 1 225 ? 14.675 3.845 -24.778 1.00 52.78 225 ILE A C 1
ATOM 1887 O O . ILE A 1 225 ? 14.600 4.062 -23.574 1.00 52.78 225 ILE A O 1
ATOM 1891 N N . THR A 1 226 ? 15.007 4.803 -25.636 1.00 44.09 226 THR A N 1
ATOM 1892 C CA . THR A 1 226 ? 15.111 6.209 -25.251 1.00 44.09 226 THR A CA 1
ATOM 1893 C C . THR A 1 226 ? 13.827 6.939 -25.646 1.00 44.09 226 THR A C 1
ATOM 1895 O O . THR A 1 226 ? 13.560 7.173 -26.821 1.00 44.09 226 THR A O 1
ATOM 1898 N N . GLY A 1 227 ? 13.014 7.322 -24.654 1.00 46.91 227 GLY A N 1
ATOM 1899 C CA . GLY A 1 227 ? 12.064 8.434 -24.807 1.00 46.91 227 GLY A CA 1
ATOM 1900 C C . GLY A 1 227 ? 10.564 8.128 -24.885 1.00 46.91 227 GLY A C 1
ATOM 1901 O O . GLY A 1 227 ? 9.800 9.072 -25.069 1.00 46.91 227 GLY A O 1
ATOM 1902 N N . TYR A 1 228 ? 10.110 6.885 -24.694 1.00 51.97 228 TYR A N 1
ATOM 1903 C CA . TYR A 1 228 ? 8.688 6.599 -24.447 1.00 51.97 228 TYR A CA 1
ATOM 1904 C C . TYR A 1 228 ? 8.509 6.048 -23.030 1.00 51.97 228 TYR A C 1
ATOM 1906 O O . TYR A 1 228 ? 9.039 4.998 -22.707 1.00 51.97 228 TYR A O 1
ATOM 1914 N N . LEU A 1 229 ? 7.782 6.787 -22.185 1.00 60.09 229 LEU A N 1
ATOM 1915 C CA . LEU A 1 229 ? 7.458 6.421 -20.799 1.00 60.09 229 LEU A CA 1
ATOM 1916 C C . LEU A 1 229 ? 6.349 5.353 -20.773 1.00 60.09 229 LEU A C 1
ATOM 1918 O O . LEU A 1 229 ? 5.208 5.665 -20.417 1.00 60.09 229 LEU A O 1
ATOM 1922 N N . PHE A 1 230 ? 6.635 4.121 -21.197 1.00 80.31 230 PHE A N 1
ATOM 1923 C CA . PHE A 1 230 ? 5.610 3.079 -21.294 1.00 80.31 230 PHE A CA 1
ATOM 1924 C C . PHE A 1 230 ? 5.082 2.663 -19.921 1.00 80.31 230 PHE A C 1
ATOM 1926 O O . PHE A 1 230 ? 3.877 2.465 -19.792 1.00 80.31 230 PHE A O 1
ATOM 1933 N N . LEU A 1 231 ? 5.931 2.594 -18.892 1.00 86.56 231 LEU A N 1
ATOM 1934 C CA . LEU A 1 231 ? 5.541 2.197 -17.539 1.00 86.56 231 LEU A CA 1
ATOM 1935 C C . LEU A 1 231 ? 4.686 3.263 -16.840 1.00 86.56 231 LEU A C 1
ATOM 1937 O O . LEU A 1 231 ? 3.621 2.952 -16.307 1.00 86.56 231 LEU A O 1
ATOM 1941 N N . GLU A 1 232 ? 5.104 4.533 -16.874 1.00 89.44 232 GLU A N 1
ATOM 1942 C CA . GLU A 1 232 ? 4.314 5.622 -16.279 1.00 89.44 232 GLU A CA 1
ATOM 1943 C C . GLU A 1 232 ? 2.951 5.748 -16.977 1.00 89.44 232 GLU A C 1
ATOM 1945 O O . GLU A 1 232 ? 1.918 5.915 -16.324 1.00 89.44 232 GLU A O 1
ATOM 1950 N N . GLN A 1 233 ? 2.927 5.646 -18.311 1.00 87.12 233 GLN A N 1
ATOM 1951 C CA . GLN A 1 233 ? 1.677 5.644 -19.067 1.00 87.12 233 GLN A CA 1
ATOM 1952 C C . GLN A 1 233 ? 0.838 4.409 -18.743 1.00 87.12 233 GLN A C 1
ATOM 1954 O O . GLN A 1 233 ? -0.362 4.555 -18.525 1.00 87.12 233 GLN A O 1
ATOM 1959 N N . TRP A 1 234 ? 1.436 3.219 -18.684 1.00 87.75 234 TRP A N 1
ATOM 1960 C CA . TRP A 1 234 ? 0.760 1.973 -18.329 1.00 87.75 234 TRP A CA 1
ATOM 1961 C C . TRP A 1 234 ? 0.019 2.101 -17.000 1.00 87.75 234 TRP A C 1
ATOM 1963 O O . TRP A 1 234 ? -1.186 1.861 -16.949 1.00 87.75 234 TRP A O 1
ATOM 1973 N N . ILE A 1 235 ? 0.714 2.561 -15.959 1.00 89.06 235 ILE A N 1
ATOM 1974 C CA . ILE A 1 235 ? 0.136 2.761 -14.629 1.00 89.06 235 ILE A CA 1
ATOM 1975 C C . ILE A 1 235 ? -1.007 3.776 -14.696 1.00 89.06 235 ILE A C 1
ATOM 1977 O O . ILE A 1 235 ? -2.116 3.459 -14.277 1.00 89.06 235 ILE A O 1
ATOM 1981 N N . LYS A 1 236 ? -0.800 4.943 -15.324 1.00 86.62 236 LYS A N 1
ATOM 1982 C CA . LYS A 1 236 ? -1.849 5.972 -15.461 1.00 86.62 236 LYS A CA 1
ATOM 1983 C C . LYS A 1 236 ? -3.102 5.474 -16.185 1.00 86.62 236 LYS A C 1
ATOM 1985 O O . LYS A 1 236 ? -4.203 5.828 -15.784 1.00 86.62 236 LYS A O 1
ATOM 1990 N N . HIS A 1 237 ? -2.966 4.653 -17.229 1.00 85.81 237 HIS A N 1
ATOM 1991 C CA . HIS A 1 237 ? -4.116 4.075 -17.946 1.00 85.81 237 HIS A CA 1
ATOM 1992 C C . HIS A 1 237 ? -4.865 3.016 -17.127 1.00 85.81 237 HIS A C 1
ATOM 1994 O O . HIS A 1 237 ? -6.000 2.672 -17.458 1.00 85.81 237 HIS A O 1
ATOM 2000 N N . LYS A 1 238 ? -4.225 2.465 -16.092 1.00 82.56 238 LYS A N 1
ATOM 2001 C CA . LYS A 1 238 ? -4.814 1.498 -15.163 1.00 82.56 238 LYS A CA 1
ATOM 2002 C C . LYS A 1 238 ? -5.366 2.150 -13.901 1.00 82.56 238 LYS A C 1
ATOM 2004 O O . LYS A 1 238 ? -5.973 1.445 -13.104 1.00 82.56 238 LYS A O 1
ATOM 2009 N N . THR A 1 239 ? -5.201 3.461 -13.741 1.00 77.31 239 THR A N 1
ATOM 2010 C CA . THR A 1 239 ? -5.790 4.244 -12.656 1.00 77.31 239 THR A CA 1
ATOM 2011 C C . THR A 1 239 ? -7.165 4.792 -13.087 1.00 77.31 239 THR A C 1
ATOM 2013 O O . THR A 1 239 ? -7.263 5.406 -14.151 1.00 77.31 239 THR A O 1
ATOM 2016 N N . PRO A 1 240 ? -8.238 4.612 -12.289 1.00 69.00 240 PRO A N 1
ATOM 2017 C CA . PRO A 1 240 ? -8.256 3.967 -10.976 1.00 69.00 240 PRO A CA 1
ATOM 2018 C C . PRO A 1 240 ? -8.096 2.444 -11.071 1.00 69.00 240 PRO A C 1
ATOM 2020 O O . PRO A 1 240 ? -8.730 1.787 -11.898 1.00 69.00 240 PRO A O 1
ATOM 2023 N N . PHE A 1 241 ? -7.242 1.894 -10.205 1.00 72.88 241 PHE A N 1
ATOM 2024 C CA . PHE A 1 241 ? -6.971 0.461 -10.150 1.00 72.88 241 PHE A CA 1
ATOM 2025 C C . PHE A 1 241 ? -8.156 -0.285 -9.529 1.00 72.88 241 PHE A C 1
ATOM 2027 O O . PHE A 1 241 ? -8.591 0.053 -8.429 1.00 72.88 241 PHE A O 1
ATOM 2034 N N . ASN A 1 242 ? -8.664 -1.315 -10.215 1.00 70.31 242 ASN A N 1
ATOM 2035 C CA . ASN A 1 242 ? -9.683 -2.194 -9.646 1.00 70.31 242 ASN A CA 1
ATOM 2036 C C . ASN A 1 242 ? -9.015 -3.310 -8.827 1.00 70.31 242 ASN A C 1
ATOM 2038 O O . ASN A 1 242 ? -8.437 -4.242 -9.389 1.00 70.31 242 ASN A O 1
ATOM 2042 N N . VAL A 1 243 ? -9.135 -3.215 -7.503 1.00 65.44 243 VAL A N 1
ATOM 2043 C CA . VAL A 1 243 ? -8.544 -4.159 -6.545 1.00 65.44 243 VAL A CA 1
ATOM 2044 C C . VAL A 1 243 ? -9.171 -5.552 -6.584 1.00 65.44 243 VAL A C 1
ATOM 2046 O O . VAL A 1 243 ? -8.540 -6.489 -6.119 1.00 65.44 243 VAL A O 1
ATOM 2049 N N . GLU A 1 244 ? -10.344 -5.731 -7.207 1.00 64.00 244 GLU A N 1
ATOM 2050 C CA . GLU A 1 244 ? -10.954 -7.058 -7.419 1.00 64.00 244 GLU A CA 1
ATOM 2051 C C . GLU A 1 244 ? -10.025 -8.028 -8.177 1.00 64.00 244 GLU A C 1
ATOM 2053 O O . GLU A 1 244 ? -10.221 -9.240 -8.148 1.00 64.00 244 GLU A O 1
ATOM 2058 N N . GLN A 1 245 ? -9.008 -7.508 -8.872 1.00 71.62 245 GLN A N 1
ATOM 2059 C CA . GLN A 1 245 ? -8.020 -8.303 -9.608 1.00 71.62 245 GLN A CA 1
ATOM 2060 C C . GLN A 1 245 ? -6.858 -8.801 -8.736 1.00 71.62 245 GLN A C 1
ATOM 2062 O O . GLN A 1 245 ? -6.051 -9.599 -9.208 1.00 71.62 245 GLN A O 1
ATOM 2067 N N . LEU A 1 246 ? -6.760 -8.334 -7.492 1.00 85.12 246 LEU A N 1
ATOM 2068 C CA . LEU A 1 246 ? -5.686 -8.647 -6.561 1.00 85.12 246 LEU A CA 1
ATOM 2069 C C . LEU A 1 246 ? -6.270 -9.409 -5.362 1.00 85.12 246 LEU A C 1
ATOM 2071 O O . LEU A 1 246 ? -6.958 -8.791 -4.550 1.00 85.12 246 LEU A O 1
ATOM 2075 N N . PRO A 1 247 ? -6.012 -10.725 -5.212 1.00 88.75 247 PRO A N 1
ATOM 2076 C CA . PRO A 1 247 ? -6.413 -11.452 -4.013 1.00 88.75 247 PRO A CA 1
ATOM 2077 C C . PRO A 1 247 ? -5.827 -10.792 -2.769 1.00 88.75 247 PRO A C 1
ATOM 2079 O O . PRO A 1 247 ? -4.683 -10.332 -2.784 1.00 88.75 247 PRO A O 1
ATOM 2082 N N . ILE A 1 248 ? -6.606 -10.741 -1.693 1.00 90.69 248 ILE A N 1
ATOM 2083 C CA . ILE A 1 248 ? -6.191 -10.135 -0.429 1.00 90.69 248 ILE A CA 1
ATOM 2084 C C . ILE A 1 248 ? -6.364 -11.159 0.688 1.00 90.69 248 ILE A C 1
ATOM 2086 O O . ILE A 1 248 ? -7.353 -11.892 0.731 1.00 90.69 248 ILE A O 1
ATOM 2090 N N . TYR A 1 249 ? -5.417 -11.170 1.618 1.00 92.00 249 TYR A N 1
ATOM 2091 C CA . TYR A 1 249 ? -5.414 -12.064 2.767 1.00 92.00 249 TYR A CA 1
ATOM 2092 C C . TYR A 1 249 ? -5.212 -11.262 4.046 1.00 92.00 249 TYR A C 1
ATOM 2094 O O . TYR A 1 249 ? -4.339 -10.400 4.106 1.00 92.00 249 TYR A O 1
ATOM 2102 N N . LEU A 1 250 ? -5.977 -11.576 5.091 1.00 93.44 250 LEU A N 1
ATOM 2103 C CA . LEU A 1 250 ? -5.638 -11.159 6.451 1.00 93.44 250 LEU A CA 1
ATOM 2104 C C . LEU A 1 250 ? -4.679 -12.182 7.053 1.00 93.44 250 LEU A C 1
ATOM 2106 O O . LEU A 1 250 ? -4.955 -13.379 6.997 1.00 93.44 250 LEU A O 1
ATOM 2110 N N . VAL A 1 251 ? -3.585 -11.725 7.653 1.00 92.38 251 VAL A N 1
ATOM 2111 C CA . VAL A 1 251 ? -2.581 -12.591 8.283 1.00 92.38 251 VAL A CA 1
ATOM 2112 C C . VAL A 1 251 ? -2.657 -12.438 9.798 1.00 92.38 251 VAL A C 1
ATOM 2114 O O . VAL A 1 251 ? -2.587 -11.320 10.311 1.00 92.38 251 VAL A O 1
ATOM 2117 N N . ASN A 1 252 ? -2.793 -13.557 10.520 1.00 91.25 252 ASN A N 1
ATOM 2118 C CA . ASN A 1 252 ? -2.528 -13.590 11.957 1.00 91.25 252 ASN A CA 1
ATOM 2119 C C . ASN A 1 252 ? -1.012 -13.697 12.182 1.00 91.25 252 ASN A C 1
ATOM 2121 O O . ASN A 1 252 ? -0.434 -14.783 12.210 1.00 91.25 252 ASN A O 1
ATOM 2125 N N . ASP A 1 253 ? -0.385 -12.543 12.351 1.00 87.25 253 ASP A N 1
ATOM 2126 C CA . ASP A 1 253 ? 1.054 -12.307 12.424 1.00 87.25 253 ASP A CA 1
ATOM 2127 C C . ASP A 1 253 ? 1.591 -12.343 13.866 1.00 87.25 253 ASP A C 1
ATOM 2129 O O . ASP A 1 253 ? 2.335 -11.476 14.336 1.00 87.25 253 ASP A O 1
ATOM 2133 N N . GLY A 1 254 ? 1.196 -13.398 14.584 1.00 83.69 254 GLY A N 1
ATOM 2134 C CA . GLY A 1 254 ? 1.693 -13.716 15.924 1.00 83.69 254 GLY A CA 1
ATOM 2135 C C . GLY A 1 254 ? 0.816 -13.223 17.075 1.00 83.69 254 GLY A C 1
ATOM 2136 O O . GLY A 1 254 ? 1.335 -13.003 18.170 1.00 83.69 254 GLY A O 1
ATOM 2137 N N . LEU A 1 255 ? -0.486 -13.039 16.844 1.00 85.06 255 LEU A N 1
ATOM 2138 C CA . LEU A 1 255 ? -1.470 -12.806 17.903 1.00 85.06 255 LEU A CA 1
ATOM 2139 C C . LEU A 1 255 ? -2.040 -14.134 18.409 1.00 85.06 255 LEU A C 1
ATOM 2141 O O . LEU A 1 255 ? -2.151 -15.109 17.661 1.00 85.06 255 LEU A O 1
ATOM 2145 N N . GLU A 1 256 ? -2.463 -14.161 19.675 1.00 89.56 256 GLU A N 1
ATOM 2146 C CA . GLU A 1 256 ? -3.310 -15.254 20.155 1.00 89.56 256 GLU A CA 1
ATOM 2147 C C . GLU A 1 256 ? -4.638 -15.254 19.382 1.00 89.56 256 GLU A C 1
ATOM 2149 O O . GLU A 1 256 ? -5.198 -14.189 19.115 1.00 89.56 256 GLU A O 1
ATOM 2154 N N . ASP A 1 257 ? -5.192 -16.431 19.072 1.00 89.00 257 ASP A N 1
ATOM 2155 C CA . ASP A 1 257 ? -6.426 -16.546 18.275 1.00 89.00 257 ASP A CA 1
ATOM 2156 C C . ASP A 1 257 ? -7.576 -15.694 18.839 1.00 89.00 257 ASP A C 1
ATOM 2158 O O . ASP A 1 257 ? -8.268 -15.003 18.096 1.00 89.00 257 ASP A O 1
ATOM 2162 N N . SER A 1 258 ? -7.731 -15.660 20.167 1.00 89.19 258 SER A N 1
ATOM 2163 C CA . SER A 1 258 ? -8.768 -14.850 20.824 1.00 89.19 258 SER A CA 1
ATOM 2164 C C . SER A 1 258 ? -8.561 -13.336 20.676 1.00 89.19 258 SER A C 1
ATOM 2166 O O . SER A 1 258 ? -9.523 -12.566 20.671 1.00 89.19 258 SER A O 1
ATOM 2168 N N . GLU A 1 259 ? -7.312 -12.887 20.551 1.00 88.69 259 GLU A N 1
ATOM 2169 C CA . GLU A 1 259 ? -6.984 -11.484 20.302 1.00 88.69 259 GLU A CA 1
ATOM 2170 C C . GLU A 1 259 ? -7.215 -11.133 18.838 1.00 88.69 259 GLU A C 1
ATOM 2172 O O . GLU A 1 259 ? -7.787 -10.081 18.549 1.00 88.69 259 GLU A O 1
ATOM 2177 N N . PHE A 1 260 ? -6.817 -12.030 17.935 1.00 89.44 260 PHE A N 1
ATOM 2178 C CA . PHE A 1 260 ? -7.045 -11.901 16.505 1.00 89.44 260 PHE A CA 1
ATOM 2179 C C . PHE A 1 260 ? -8.542 -11.793 16.190 1.00 89.44 260 PHE A C 1
ATOM 2181 O O . PHE A 1 260 ? -8.967 -10.808 15.587 1.00 89.44 260 PHE A O 1
ATOM 2188 N N . GLU A 1 261 ? -9.360 -12.727 16.687 1.00 89.00 261 GLU A N 1
ATOM 2189 C CA . GLU A 1 261 ? -10.823 -12.700 16.536 1.00 89.00 261 GLU A CA 1
ATOM 2190 C C . GLU A 1 261 ? -11.416 -11.384 17.050 1.00 89.00 261 GLU A C 1
ATOM 2192 O O . GLU A 1 261 ? -12.192 -10.726 16.357 1.00 89.00 261 GLU A O 1
ATOM 2197 N N . LYS A 1 262 ? -10.984 -10.934 18.232 1.00 87.31 262 LYS A N 1
ATOM 2198 C CA . LYS A 1 262 ? -11.451 -9.672 18.807 1.00 87.31 262 LYS A CA 1
ATOM 2199 C C . LYS A 1 262 ? -11.055 -8.455 17.966 1.00 87.31 262 LYS A C 1
ATOM 2201 O O . LYS A 1 262 ? -11.823 -7.498 17.900 1.00 87.31 262 LYS A O 1
ATOM 2206 N N . ILE A 1 263 ? -9.878 -8.445 17.336 1.00 88.81 263 ILE A N 1
ATOM 2207 C CA . ILE A 1 263 ? -9.493 -7.372 16.406 1.00 88.81 263 ILE A CA 1
ATOM 2208 C C . ILE A 1 263 ? -10.398 -7.393 15.175 1.00 88.81 263 ILE A C 1
ATOM 2210 O O . ILE A 1 263 ? -10.890 -6.333 14.787 1.00 88.81 263 ILE A O 1
ATOM 2214 N N . LEU A 1 264 ? -10.674 -8.570 14.610 1.00 89.81 264 LEU A N 1
ATOM 2215 C CA . LEU A 1 264 ? -11.585 -8.698 13.474 1.00 89.81 264 LEU A CA 1
ATOM 2216 C C . LEU A 1 264 ? -12.992 -8.189 13.808 1.00 89.81 264 LEU A C 1
ATOM 2218 O O . LEU A 1 264 ? -13.534 -7.380 13.065 1.00 89.81 264 LEU A O 1
ATOM 2222 N N . GLU A 1 265 ? -13.553 -8.546 14.965 1.00 87.69 265 GLU A N 1
ATOM 2223 C CA . GLU A 1 265 ? -14.871 -8.054 15.406 1.00 87.69 265 GLU A CA 1
ATOM 2224 C C . GLU A 1 265 ? -14.938 -6.530 15.525 1.00 87.69 265 GLU A C 1
ATOM 2226 O O . GLU A 1 265 ? -15.990 -5.910 15.343 1.00 87.69 265 GLU A O 1
ATOM 2231 N N . LEU A 1 266 ? -13.815 -5.920 15.889 1.00 85.44 266 LEU A N 1
ATOM 2232 C CA . LEU A 1 266 ? -13.731 -4.498 16.162 1.00 85.44 266 LEU A CA 1
ATOM 2233 C C . LEU A 1 266 ? -13.466 -3.683 14.900 1.00 85.44 266 LEU A C 1
ATOM 2235 O O . LEU A 1 266 ? -14.104 -2.646 14.723 1.00 85.44 266 LEU A O 1
ATOM 2239 N N . PHE A 1 267 ? -12.539 -4.129 14.057 1.00 88.38 267 PHE A N 1
ATOM 2240 C CA . PHE A 1 267 ? -12.009 -3.353 12.937 1.00 88.38 267 PHE A CA 1
ATOM 2241 C C . PHE A 1 267 ? -12.446 -3.877 11.567 1.00 88.38 267 PHE A C 1
ATOM 2243 O O . PHE A 1 267 ? -12.557 -3.086 10.639 1.00 88.38 267 PHE A O 1
ATOM 2250 N N . PHE A 1 268 ? -12.811 -5.157 11.469 1.00 90.81 268 PHE A N 1
ATOM 2251 C CA . PHE A 1 268 ? -13.245 -5.815 10.234 1.00 90.81 268 PHE A CA 1
ATOM 2252 C C . PHE A 1 268 ? -14.575 -6.580 10.422 1.00 90.81 268 PHE A C 1
ATOM 2254 O O . PHE A 1 268 ? -14.668 -7.762 10.086 1.00 90.81 268 PHE A O 1
ATOM 2261 N N . PRO A 1 269 ? -15.629 -5.958 10.989 1.00 87.69 269 PRO A N 1
ATOM 2262 C CA . PRO A 1 269 ? -16.848 -6.684 11.353 1.00 87.69 269 PRO A CA 1
ATOM 2263 C C . PRO A 1 269 ? -17.575 -7.274 10.135 1.00 87.69 269 PRO A C 1
ATOM 2265 O O . PRO A 1 269 ? -18.092 -8.383 10.216 1.00 87.69 269 PRO A O 1
ATOM 2268 N N . THR A 1 270 ? -17.569 -6.577 8.995 1.00 86.88 270 THR A N 1
ATOM 2269 C CA . THR A 1 270 ? -18.211 -7.035 7.751 1.00 86.88 270 THR A CA 1
ATOM 2270 C C . THR A 1 270 ? -17.567 -8.317 7.217 1.00 86.88 270 THR A C 1
ATOM 2272 O O . THR A 1 270 ? -18.262 -9.216 6.753 1.00 86.88 270 THR A O 1
ATOM 2275 N N . PHE A 1 271 ? -16.241 -8.438 7.326 1.00 86.19 271 PHE A N 1
ATOM 2276 C CA . PHE A 1 271 ? -15.509 -9.647 6.956 1.00 86.19 271 PHE A CA 1
ATOM 2277 C C . PHE A 1 271 ? -15.968 -10.876 7.756 1.00 86.19 271 PHE A C 1
ATOM 2279 O O . PHE A 1 271 ? -16.089 -11.963 7.193 1.00 86.19 271 PHE A O 1
ATOM 2286 N N . LEU A 1 272 ? -16.269 -10.709 9.049 1.00 82.88 272 LEU A N 1
ATOM 2287 C CA . LEU A 1 272 ? -16.778 -11.798 9.886 1.00 82.88 272 LEU A CA 1
ATOM 2288 C C . LEU A 1 272 ? -18.228 -12.174 9.567 1.00 82.88 272 LEU A C 1
ATOM 2290 O O . LEU A 1 272 ? -18.591 -13.332 9.721 1.00 82.88 272 LEU A O 1
ATOM 2294 N N . GLU A 1 273 ? -19.059 -11.228 9.128 1.00 81.06 273 GLU A N 1
ATOM 2295 C CA . GLU A 1 273 ? -20.466 -11.496 8.786 1.00 81.06 273 GLU A CA 1
ATOM 2296 C C . GLU A 1 273 ? -20.627 -12.372 7.530 1.00 81.06 273 GLU A C 1
ATOM 2298 O O . GLU A 1 273 ? -21.677 -12.986 7.334 1.00 81.06 273 GLU A O 1
ATOM 2303 N N . LEU A 1 274 ? -19.596 -12.434 6.683 1.00 68.88 274 LEU A N 1
ATOM 2304 C CA . LEU A 1 274 ? -19.596 -13.175 5.418 1.00 68.88 274 LEU A CA 1
ATOM 2305 C C . LEU A 1 274 ? -18.978 -14.581 5.516 1.00 68.88 274 LEU A C 1
ATOM 2307 O O . LEU A 1 274 ? -18.976 -15.300 4.514 1.00 68.88 274 LEU A O 1
ATOM 2311 N N . LYS A 1 275 ? -18.458 -14.975 6.685 1.00 60.28 275 LYS A N 1
ATOM 2312 C CA . LYS A 1 275 ? -17.804 -16.273 6.934 1.00 60.28 275 LYS A CA 1
ATOM 2313 C C . LYS A 1 275 ? -18.558 -17.119 7.957 1.00 60.28 275 LYS A C 1
ATOM 2315 O O . LYS A 1 275 ? -18.492 -18.363 7.822 1.00 60.28 275 LYS A O 1
#

Organism: NCBI:txid871968